Protein AF-A0A4Q2JT62-F1 (afdb_monomer)

Secondary structure (DSSP, 8-state):
---------------------------PPPPTT--S--EEEEEPPPBTTBEEEEEEESS-GGGEEEEEEEETTEEEPPP-GGG-SSTT--EEEEEE-SPPSEEEEEEEEEEETTS-EEEEEEEEEEPPPHHHHHHHTTEEEEE-SSSSEEEEEEE-TTSSS---HHHHHHHHHHHHGGG-TTS-EEEEE-SSSSP-EEEEEE-

Foldseek 3Di:
DDDDDDDDDDDDDDDPPPPPPPPDPPPPAPPPPDPAKEKEKEWDADDAQKIKIKMFIPAFLLFFPDKWKDKPNHTDDFDDSPPPPDRRPGMGMDMDGPHDFFKMKMKMKTQTPVRGIYMYIYIDGRHHDLCNLLVQLVWDKDADPPDQFGIKTKHQPVDDDQDDPVSSQVSSCVSNQVVQPVSQKDWDWDPDPPTIIMITHGD

Structure (mmCIF, N/CA/C/O backbone):
data_AF-A0A4Q2JT62-F1
#
_entry.id   AF-A0A4Q2JT62-F1
#
loop_
_atom_site.group_PDB
_atom_site.id
_atom_site.type_symbol
_atom_site.label_atom_id
_atom_site.label_alt_id
_atom_site.label_comp_id
_atom_site.label_asym_id
_atom_site.label_entity_id
_atom_site.label_seq_id
_atom_site.pdbx_PDB_ins_code
_atom_site.Cartn_x
_atom_site.Cartn_y
_atom_site.Cartn_z
_atom_site.occupancy
_atom_site.B_iso_or_equiv
_atom_site.auth_seq_id
_atom_site.auth_comp_id
_atom_site.auth_asym_id
_atom_site.auth_atom_id
_atom_site.pdbx_PDB_model_num
ATOM 1 N N . MET A 1 1 ? -15.408 -37.064 -56.502 1.00 43.12 1 MET A N 1
ATOM 2 C CA . MET A 1 1 ? -14.552 -37.744 -55.509 1.00 43.12 1 MET A CA 1
ATOM 3 C C . MET A 1 1 ? -14.812 -37.073 -54.166 1.00 43.12 1 MET A C 1
ATOM 5 O O . MET A 1 1 ? -14.413 -35.936 -53.977 1.00 43.12 1 MET A O 1
ATOM 9 N N . ARG A 1 2 ? -15.658 -37.689 -53.330 1.00 36.34 2 ARG A N 1
ATOM 10 C CA . ARG A 1 2 ? -16.084 -37.165 -52.022 1.00 36.34 2 ARG A CA 1
ATOM 11 C C . ARG A 1 2 ? -15.153 -37.747 -50.962 1.00 36.34 2 ARG A C 1
ATOM 13 O O . ARG A 1 2 ? -15.072 -38.967 -50.868 1.00 36.34 2 ARG A O 1
ATOM 20 N N . ILE A 1 3 ? -14.490 -36.897 -50.185 1.00 42.69 3 ILE A N 1
ATOM 21 C CA . ILE A 1 3 ? -13.781 -37.297 -48.967 1.00 42.69 3 ILE A CA 1
ATOM 22 C C . ILE A 1 3 ? -14.591 -36.747 -47.792 1.00 42.69 3 ILE A C 1
ATOM 24 O O . ILE A 1 3 ? -14.728 -35.540 -47.621 1.00 42.69 3 ILE A O 1
ATOM 28 N N . LEU A 1 4 ? -15.194 -37.673 -47.048 1.00 45.09 4 LEU A N 1
ATOM 29 C CA . LEU A 1 4 ? -15.843 -37.486 -45.753 1.00 45.09 4 LEU A CA 1
ATOM 30 C C . LEU A 1 4 ? -14.863 -37.950 -44.670 1.00 45.09 4 LEU A C 1
ATOM 32 O O . LEU A 1 4 ? -14.422 -39.096 -44.735 1.00 45.09 4 LEU A O 1
ATOM 36 N N . SER A 1 5 ? -14.577 -37.104 -43.676 1.00 35.78 5 SER A N 1
ATOM 37 C CA . SER A 1 5 ? -14.208 -37.426 -42.275 1.00 35.78 5 SER A CA 1
ATOM 38 C C . SER A 1 5 ? -13.497 -36.222 -41.656 1.00 35.78 5 SER A C 1
ATOM 40 O O . SER A 1 5 ? -12.745 -35.563 -42.355 1.00 35.78 5 SER A O 1
ATOM 42 N N . ARG A 1 6 ? -13.589 -35.877 -40.373 1.00 43.56 6 ARG A N 1
ATOM 43 C CA . ARG A 1 6 ? -14.410 -36.256 -39.214 1.00 43.56 6 ARG A CA 1
ATOM 44 C C . ARG A 1 6 ? -14.055 -35.187 -38.159 1.00 43.56 6 ARG A C 1
ATOM 46 O O . ARG A 1 6 ? -12.884 -35.018 -37.858 1.00 43.56 6 ARG A O 1
ATOM 53 N N . THR A 1 7 ? -15.063 -34.471 -37.673 1.00 46.91 7 THR A N 1
ATOM 54 C CA . THR A 1 7 ? -15.327 -34.218 -36.244 1.00 46.91 7 THR A CA 1
ATOM 55 C C . THR A 1 7 ? -14.152 -33.938 -35.288 1.00 46.91 7 THR A C 1
ATOM 57 O O . THR A 1 7 ? -13.485 -34.875 -34.864 1.00 46.91 7 THR A O 1
ATOM 60 N N . THR A 1 8 ? -14.091 -32.709 -34.757 1.00 43.06 8 THR A N 1
ATOM 61 C CA . THR A 1 8 ? -13.795 -32.477 -33.329 1.00 43.06 8 THR A CA 1
ATOM 62 C C . THR A 1 8 ? -14.631 -31.299 -32.822 1.00 43.06 8 THR A C 1
ATOM 64 O O . THR A 1 8 ? -14.538 -30.191 -33.342 1.00 43.06 8 THR A O 1
ATOM 67 N N . LEU A 1 9 ? -15.491 -31.571 -31.836 1.00 44.69 9 LEU A N 1
ATOM 68 C CA . LEU A 1 9 ? -16.127 -30.571 -30.979 1.00 44.69 9 LEU A CA 1
ATOM 69 C C . LEU A 1 9 ? -15.044 -29.830 -30.179 1.00 44.69 9 LEU A C 1
ATOM 71 O O . LEU A 1 9 ? -14.169 -30.481 -29.615 1.00 44.69 9 LEU A O 1
ATOM 75 N N . ALA A 1 10 ? -15.205 -28.523 -29.999 1.00 38.03 10 ALA A N 1
ATOM 76 C CA . ALA A 1 10 ? -14.789 -27.852 -28.773 1.00 38.03 10 ALA A CA 1
ATOM 77 C C . ALA A 1 10 ? -15.910 -26.892 -28.358 1.00 38.03 10 ALA A C 1
ATOM 79 O O . ALA A 1 10 ? -16.118 -25.837 -28.950 1.00 38.03 10 ALA A O 1
ATOM 80 N N . LEU A 1 11 ? -16.686 -27.350 -27.378 1.00 38.47 11 LEU A N 1
ATOM 81 C CA . LEU A 1 11 ? -17.510 -26.523 -26.512 1.00 38.47 11 LEU A CA 1
ATOM 82 C C . LEU A 1 11 ? -16.539 -25.764 -25.595 1.00 38.47 11 LEU A C 1
ATOM 84 O O . LEU A 1 11 ? -15.774 -26.414 -24.886 1.00 38.47 11 LEU A O 1
ATOM 88 N N . THR A 1 12 ? -16.610 -24.440 -25.531 1.00 34.53 12 THR A N 1
ATOM 89 C CA . THR A 1 12 ? -16.168 -23.722 -24.329 1.00 34.53 12 THR A CA 1
ATOM 90 C C . THR A 1 12 ? -17.179 -22.642 -24.003 1.00 34.53 12 THR A C 1
ATOM 92 O O . THR A 1 12 ? -17.560 -21.820 -24.834 1.00 34.53 12 THR A O 1
ATOM 95 N N . ALA A 1 13 ? -17.699 -22.784 -22.792 1.00 36.72 13 ALA A N 1
ATOM 96 C CA . ALA A 1 13 ? -18.828 -22.084 -22.235 1.00 36.72 13 ALA A CA 1
ATOM 97 C C . ALA A 1 13 ? -18.518 -20.612 -21.944 1.00 36.72 13 ALA A C 1
ATOM 99 O O . ALA A 1 13 ? -17.379 -20.226 -21.691 1.00 36.72 13 ALA A O 1
ATOM 100 N N . ALA A 1 14 ? -19.588 -19.822 -21.937 1.00 39.38 14 ALA A N 1
ATOM 101 C CA . ALA A 1 14 ? -19.625 -18.481 -21.392 1.00 39.38 14 ALA A CA 1
ATOM 102 C C . ALA A 1 14 ? -19.218 -18.469 -19.909 1.00 39.38 14 ALA A C 1
ATOM 104 O O . ALA A 1 14 ? -19.706 -19.280 -19.123 1.00 39.38 14 ALA A O 1
ATOM 105 N N . ALA A 1 15 ? -18.415 -17.482 -19.526 1.00 34.88 15 ALA A N 1
ATOM 106 C CA . ALA A 1 15 ? -18.325 -17.003 -18.155 1.00 34.88 15 ALA A CA 1
ATOM 107 C C . ALA A 1 15 ? -18.423 -15.475 -18.198 1.00 34.88 15 ALA A C 1
ATOM 109 O O . ALA A 1 15 ? -17.432 -14.769 -18.359 1.00 34.88 15 ALA A O 1
ATOM 110 N N . ALA A 1 16 ? -19.653 -14.967 -18.117 1.00 37.59 16 ALA A N 1
ATOM 111 C CA . ALA A 1 16 ? -19.883 -13.595 -17.700 1.00 37.59 16 ALA A CA 1
ATOM 112 C C . ALA A 1 16 ? -19.491 -13.526 -16.222 1.00 37.59 16 ALA A C 1
ATOM 114 O O . ALA A 1 16 ? -20.189 -14.078 -15.369 1.00 37.59 16 ALA A O 1
ATOM 115 N N . ILE A 1 17 ? -18.347 -12.914 -15.928 1.00 41.47 17 ILE A N 1
ATOM 116 C CA . ILE A 1 17 ? -17.947 -12.625 -14.555 1.00 41.47 17 ILE A CA 1
ATOM 117 C C . ILE A 1 17 ? -18.810 -11.448 -14.101 1.00 41.47 17 ILE A C 1
ATOM 119 O O . ILE A 1 17 ? -18.480 -10.284 -14.301 1.00 41.47 17 ILE A O 1
ATOM 123 N N . ALA A 1 18 ? -19.974 -11.772 -13.542 1.00 41.75 18 ALA A N 1
ATOM 124 C CA . ALA A 1 18 ? -20.672 -10.886 -12.634 1.00 41.75 18 ALA A CA 1
ATOM 125 C C . ALA A 1 18 ? -19.874 -10.892 -11.326 1.00 41.75 18 ALA A C 1
ATOM 127 O O . ALA A 1 18 ? -20.003 -11.817 -10.522 1.00 41.75 18 ALA A O 1
ATOM 128 N N . THR A 1 19 ? -19.013 -9.897 -11.125 1.00 39.34 19 THR A N 1
ATOM 129 C CA . THR A 1 19 ? -18.482 -9.620 -9.793 1.00 39.34 19 THR A CA 1
ATOM 130 C C . THR A 1 19 ? -19.627 -9.081 -8.948 1.00 39.34 19 THR A C 1
ATOM 132 O O . THR A 1 19 ? -20.039 -7.926 -9.032 1.00 39.34 19 THR A O 1
ATOM 135 N N . PHE A 1 20 ? -20.180 -9.977 -8.136 1.00 40.44 20 PHE A N 1
ATOM 136 C CA . PHE A 1 20 ? -20.882 -9.617 -6.920 1.00 40.44 20 PHE A CA 1
ATOM 137 C C . PHE A 1 20 ? -19.873 -8.910 -6.011 1.00 40.44 20 PHE A C 1
ATOM 139 O O . PHE A 1 20 ? -19.136 -9.556 -5.274 1.00 40.44 20 PHE A O 1
ATOM 146 N N . GLY A 1 21 ? -19.822 -7.582 -6.086 1.00 34.91 21 GLY A N 1
ATOM 147 C CA . GLY A 1 21 ? -19.298 -6.779 -4.993 1.00 34.91 21 GLY A CA 1
ATOM 148 C C . GLY A 1 21 ? -20.253 -6.954 -3.823 1.00 34.91 21 GLY A C 1
ATOM 149 O O . GLY A 1 21 ? -21.350 -6.393 -3.818 1.00 34.91 21 GLY A O 1
ATOM 150 N N . ILE A 1 22 ? -19.878 -7.816 -2.881 1.00 42.38 22 ILE A N 1
ATOM 151 C CA . ILE A 1 22 ? -20.530 -7.930 -1.585 1.00 42.38 22 ILE A CA 1
ATOM 152 C C . ILE A 1 22 ? -20.329 -6.565 -0.938 1.00 42.38 22 ILE A C 1
ATOM 154 O O . ILE A 1 22 ? -19.241 -6.253 -0.467 1.00 42.38 22 ILE A O 1
ATOM 158 N N . ALA A 1 23 ? -21.358 -5.723 -0.979 1.00 34.72 23 ALA A N 1
ATOM 159 C CA . ALA A 1 23 ? -21.397 -4.553 -0.130 1.00 34.72 23 ALA A CA 1
ATOM 160 C C . ALA A 1 23 ? -21.234 -5.071 1.301 1.00 34.72 23 ALA A C 1
ATOM 162 O O . ALA A 1 23 ? -22.125 -5.755 1.817 1.00 34.72 23 ALA A O 1
ATOM 163 N N . ALA A 1 24 ? -20.089 -4.783 1.922 1.00 41.84 24 ALA A N 1
ATOM 164 C CA . ALA A 1 24 ? -19.987 -4.826 3.367 1.00 41.84 24 ALA A CA 1
ATOM 165 C C . ALA A 1 24 ? -21.218 -4.088 3.917 1.00 41.84 24 ALA A C 1
ATOM 167 O O . ALA A 1 24 ? -21.634 -3.081 3.324 1.00 41.84 24 ALA A O 1
ATOM 168 N N . PRO A 1 25 ? -21.870 -4.577 4.985 1.00 39.53 25 PRO A N 1
ATOM 169 C CA . PRO A 1 25 ? -22.957 -3.829 5.578 1.00 39.53 25 PRO A CA 1
ATOM 170 C C . PRO A 1 25 ? -22.388 -2.470 5.974 1.00 39.53 25 PRO A C 1
ATOM 172 O O . PRO A 1 25 ? -21.601 -2.372 6.916 1.00 39.53 25 PRO A O 1
ATOM 175 N N . ALA A 1 26 ? -22.774 -1.432 5.229 1.00 41.97 26 ALA A N 1
ATOM 176 C CA . ALA A 1 26 ? -22.577 -0.058 5.627 1.00 41.97 26 ALA A CA 1
ATOM 177 C C . ALA A 1 26 ? -23.325 0.084 6.951 1.00 41.97 26 ALA A C 1
ATOM 179 O O . ALA A 1 26 ? -24.545 0.265 6.980 1.00 41.97 26 ALA A O 1
ATOM 180 N N . HIS A 1 27 ? -22.607 -0.088 8.058 1.00 50.31 27 HIS A N 1
ATOM 181 C CA . HIS A 1 27 ? -23.090 0.295 9.367 1.00 50.31 27 HIS A CA 1
ATOM 182 C C . HIS A 1 27 ? -23.208 1.807 9.293 1.00 50.31 27 HIS A C 1
ATOM 184 O O . HIS A 1 27 ? -22.224 2.529 9.435 1.00 50.31 27 HIS A O 1
ATOM 190 N N . ALA A 1 28 ? -24.406 2.270 8.930 1.00 46.62 28 ALA A N 1
ATOM 191 C CA . ALA A 1 28 ? -24.715 3.680 8.841 1.00 46.62 28 ALA A CA 1
ATOM 192 C C . ALA A 1 28 ? -24.228 4.338 10.132 1.00 46.62 28 ALA A C 1
ATOM 194 O O . ALA A 1 28 ? -24.631 3.923 11.224 1.00 46.62 28 ALA A O 1
ATOM 195 N N . ALA A 1 29 ? -23.329 5.315 9.991 1.00 52.28 29 ALA A N 1
ATOM 196 C CA . ALA A 1 29 ? -22.786 6.040 11.124 1.00 52.28 29 ALA A CA 1
ATOM 197 C C . ALA A 1 29 ? -23.958 6.507 12.011 1.00 52.28 29 ALA A C 1
ATOM 199 O O . ALA A 1 29 ? -24.924 7.079 11.485 1.00 52.28 29 ALA A O 1
ATOM 200 N N . PRO A 1 30 ? -23.932 6.239 13.329 1.00 54.22 30 PRO A N 1
ATOM 201 C CA . PRO A 1 30 ? -24.997 6.676 14.214 1.00 54.22 30 PRO A CA 1
ATOM 202 C C . PRO A 1 30 ? -25.213 8.194 14.089 1.00 54.22 30 PRO A C 1
ATOM 204 O O . PRO A 1 30 ? -24.245 8.933 13.894 1.00 54.22 30 PRO A O 1
ATOM 207 N N . PRO A 1 31 ? -26.454 8.699 14.221 1.00 54.03 31 PRO A N 1
ATOM 208 C CA . PRO A 1 31 ? -26.699 10.138 14.211 1.00 54.03 31 PRO A CA 1
ATOM 209 C C . PRO A 1 31 ? -25.849 10.831 15.287 1.00 54.03 31 PRO A C 1
ATOM 211 O O . PRO A 1 31 ? -25.627 10.256 16.350 1.00 54.03 31 PRO A O 1
ATOM 214 N N . ALA A 1 32 ? -25.433 12.081 15.048 1.00 52.12 32 ALA A N 1
ATOM 215 C CA . ALA A 1 32 ? -24.481 12.854 15.870 1.00 52.12 32 ALA A CA 1
ATOM 216 C C . ALA A 1 32 ? -24.859 13.054 17.362 1.00 52.12 32 ALA A C 1
ATOM 218 O O . ALA A 1 32 ? -24.109 13.663 18.122 1.00 52.12 32 ALA A O 1
ATOM 219 N N . HIS A 1 33 ? -26.019 12.550 17.794 1.00 55.78 33 HIS A N 1
ATOM 220 C CA . HIS A 1 33 ? -26.510 12.565 19.177 1.00 55.78 33 HIS A CA 1
ATOM 221 C C . HIS A 1 33 ? -26.663 11.160 19.786 1.00 55.78 33 HIS A C 1
ATOM 223 O O . HIS A 1 33 ? -27.221 11.012 20.872 1.00 55.78 33 HIS A O 1
ATOM 229 N N . SER A 1 34 ? -26.221 10.118 19.082 1.00 67.12 34 SER A N 1
ATOM 230 C CA . SER A 1 34 ? -26.275 8.744 19.561 1.00 67.12 34 SER A CA 1
ATOM 231 C C . SER A 1 34 ? -25.153 8.485 20.561 1.00 67.12 34 SER A C 1
ATOM 233 O O . SER A 1 34 ? -23.986 8.731 20.277 1.00 67.12 34 SER A O 1
ATOM 235 N N . ASN A 1 35 ? -25.504 7.910 21.711 1.00 71.56 35 ASN A N 1
ATOM 236 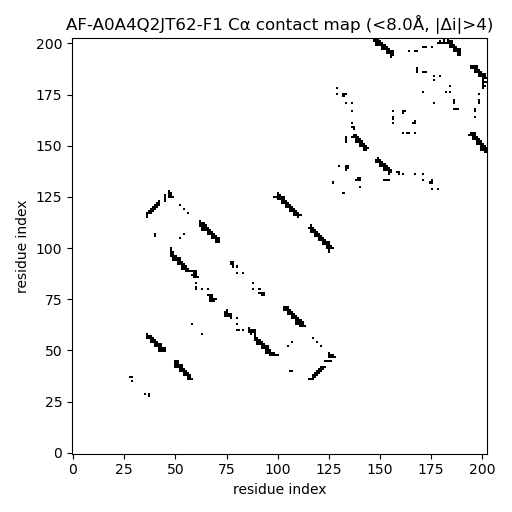C CA . ASN A 1 35 ? -24.528 7.331 22.632 1.00 71.56 35 ASN A CA 1
ATOM 237 C C . ASN A 1 35 ? -24.088 5.926 22.191 1.00 71.56 35 ASN A C 1
ATOM 239 O O . ASN A 1 35 ? -23.454 5.234 22.977 1.00 71.56 35 ASN A O 1
ATOM 243 N N . ALA A 1 36 ? -24.435 5.455 20.989 1.00 84.56 36 ALA A N 1
ATOM 244 C CA . ALA A 1 36 ? -23.960 4.165 20.493 1.00 84.56 36 ALA A CA 1
ATOM 245 C C . ALA A 1 36 ? -22.432 4.182 20.278 1.00 84.56 36 ALA A C 1
ATOM 247 O O . ALA A 1 36 ? -21.864 5.243 19.998 1.00 84.56 36 ALA A O 1
ATOM 248 N N . PRO A 1 37 ? -21.747 3.038 20.426 1.00 88.81 37 PRO A N 1
ATOM 249 C CA . PRO A 1 37 ? -20.362 2.902 19.992 1.00 88.81 37 PRO A CA 1
ATOM 250 C C . PRO A 1 37 ? -20.227 3.2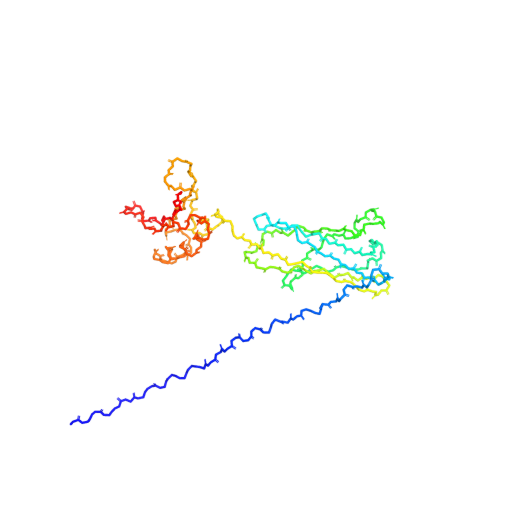35 18.501 1.00 88.81 37 PRO A C 1
ATOM 252 O O . PRO A 1 37 ? -21.072 2.852 17.694 1.00 88.81 37 PRO A O 1
ATOM 255 N N . SER A 1 38 ? -19.180 3.965 18.137 1.00 90.75 38 SER A N 1
ATOM 256 C CA . SER A 1 38 ? -18.836 4.284 16.754 1.00 90.75 38 SER A CA 1
ATOM 257 C C . SER A 1 38 ? -17.326 4.346 16.607 1.00 90.75 38 SER A C 1
ATOM 259 O O . SER A 1 38 ? -16.654 4.932 17.460 1.00 90.75 38 SER A O 1
ATOM 261 N N . ALA A 1 39 ? -16.824 3.804 15.505 1.00 92.69 39 ALA A N 1
ATOM 262 C CA . ALA A 1 39 ? -15.424 3.880 15.134 1.00 92.69 39 ALA A CA 1
ATOM 263 C C . ALA A 1 39 ? -15.267 4.547 13.761 1.00 92.69 39 ALA A C 1
ATOM 265 O O . ALA A 1 39 ? -16.202 4.559 12.958 1.00 92.69 39 ALA A O 1
ATOM 266 N N . SER A 1 40 ? -14.085 5.089 13.499 1.00 94.56 40 SER A N 1
ATOM 267 C CA . SER A 1 40 ? -13.656 5.556 12.178 1.00 94.56 40 SER A CA 1
ATOM 268 C C . SER A 1 40 ? -12.224 5.117 11.925 1.00 94.56 40 SER A C 1
ATOM 270 O O . SER A 1 40 ? -11.456 4.983 12.868 1.00 94.56 40 SER A O 1
ATOM 272 N N . ALA A 1 41 ? -11.862 4.899 10.667 1.00 95.69 41 ALA A N 1
ATOM 273 C CA . ALA A 1 41 ? -10.506 4.560 10.265 1.00 95.69 41 ALA A CA 1
ATOM 274 C C . ALA A 1 41 ? -10.136 5.374 9.027 1.00 95.69 41 ALA A C 1
ATOM 276 O O . ALA A 1 41 ? -10.994 5.716 8.212 1.00 95.69 41 ALA A O 1
ATOM 277 N N . MET A 1 42 ? -8.859 5.710 8.913 1.00 96.62 42 MET A N 1
ATOM 278 C CA . MET A 1 42 ? -8.305 6.471 7.810 1.00 96.62 42 MET A CA 1
ATOM 279 C C . MET A 1 42 ? -6.895 5.971 7.526 1.00 96.62 42 MET A C 1
ATOM 281 O O . MET A 1 42 ? -6.060 5.900 8.428 1.00 96.62 42 MET A O 1
ATOM 285 N N . ALA A 1 43 ? -6.632 5.650 6.265 1.00 96.75 43 ALA A N 1
ATOM 286 C CA . ALA A 1 43 ? -5.287 5.359 5.806 1.00 96.75 43 ALA A CA 1
ATOM 287 C C . ALA A 1 43 ? -4.524 6.665 5.561 1.00 96.75 43 ALA A C 1
ATOM 289 O O . ALA A 1 43 ? -5.062 7.620 4.992 1.00 96.75 43 ALA A O 1
ATOM 290 N N . GLY A 1 44 ? -3.269 6.708 5.999 1.00 94.75 44 GLY A N 1
ATOM 291 C CA . GLY A 1 44 ? -2.311 7.700 5.537 1.00 94.75 44 GLY A CA 1
ATOM 292 C C . GLY A 1 44 ? -1.966 7.495 4.062 1.00 94.75 44 GLY A C 1
ATOM 293 O O . GLY A 1 44 ? -2.346 6.502 3.444 1.00 94.75 44 GLY A O 1
ATOM 294 N N . ALA A 1 45 ? -1.222 8.440 3.492 1.00 92.56 45 ALA A N 1
ATOM 295 C CA . ALA A 1 45 ? -0.631 8.232 2.176 1.00 92.56 45 ALA A CA 1
ATOM 296 C C . ALA A 1 45 ? 0.444 7.131 2.275 1.00 92.56 45 ALA A C 1
ATOM 298 O O . ALA A 1 45 ? 1.311 7.245 3.148 1.00 92.56 45 ALA A O 1
ATOM 299 N N . PRO A 1 46 ? 0.414 6.102 1.413 1.00 92.94 46 PRO A N 1
ATOM 300 C CA . PRO A 1 46 ? 1.472 5.103 1.361 1.00 92.94 46 PRO A CA 1
ATOM 301 C C . PRO A 1 46 ? 2.848 5.713 1.085 1.00 92.94 46 PRO A C 1
ATOM 303 O O . PRO A 1 46 ? 2.982 6.662 0.307 1.00 92.94 46 PRO A O 1
ATOM 306 N N . ALA A 1 47 ? 3.877 5.143 1.705 1.00 87.81 47 ALA A N 1
ATOM 307 C CA . ALA A 1 47 ? 5.278 5.470 1.476 1.00 87.81 47 ALA A CA 1
ATOM 308 C C . ALA A 1 47 ? 6.012 4.198 1.032 1.00 87.81 47 ALA A C 1
ATOM 310 O O . ALA A 1 47 ? 6.488 3.420 1.855 1.00 87.81 47 ALA A O 1
ATOM 311 N N . GLY A 1 48 ? 6.067 3.966 -0.282 1.00 85.56 48 GLY A N 1
ATOM 312 C CA . GLY A 1 48 ? 6.467 2.663 -0.821 1.00 85.56 48 GLY A CA 1
ATOM 313 C C . GLY A 1 48 ? 5.435 1.598 -0.445 1.00 85.56 48 GLY A C 1
ATOM 314 O O . GLY A 1 48 ? 4.242 1.798 -0.656 1.00 85.56 48 GLY A O 1
ATOM 315 N N . GLN A 1 49 ? 5.892 0.503 0.161 1.00 90.75 49 GLN A N 1
ATOM 316 C CA . GLN A 1 49 ? 5.058 -0.626 0.598 1.00 90.75 49 GLN A CA 1
ATOM 317 C C . GLN A 1 49 ? 4.569 -0.508 2.052 1.00 90.75 49 GLN A C 1
ATOM 319 O O . GLN A 1 49 ? 4.111 -1.491 2.638 1.00 90.75 49 GLN A O 1
ATOM 324 N N . ASP A 1 50 ? 4.659 0.686 2.637 1.00 93.12 50 ASP A N 1
ATOM 325 C CA . ASP A 1 50 ? 4.290 0.939 4.026 1.00 93.12 50 ASP A CA 1
ATOM 326 C C . ASP A 1 50 ? 3.134 1.949 4.105 1.00 93.12 50 ASP A C 1
ATOM 328 O O . ASP A 1 50 ? 3.069 2.911 3.332 1.00 93.12 50 ASP A O 1
ATOM 332 N N . VAL A 1 51 ? 2.222 1.763 5.062 1.00 95.69 51 VAL A N 1
ATOM 333 C CA . VAL A 1 51 ? 1.130 2.705 5.345 1.00 95.69 51 VAL A CA 1
ATOM 334 C C . VAL A 1 51 ? 0.827 2.755 6.840 1.00 95.69 51 VAL A C 1
ATOM 336 O O . VAL A 1 51 ? 0.752 1.730 7.515 1.00 95.69 51 VAL A O 1
ATOM 339 N N . THR A 1 52 ? 0.591 3.956 7.361 1.00 95.81 52 THR A N 1
ATOM 340 C CA . THR A 1 52 ? 0.056 4.141 8.713 1.00 95.81 52 THR A CA 1
ATOM 341 C C . THR A 1 52 ? -1.460 4.257 8.638 1.00 95.81 52 THR A C 1
ATOM 343 O O . THR A 1 52 ? -1.983 5.144 7.959 1.00 95.81 52 THR A O 1
ATOM 346 N N . ILE A 1 53 ? -2.183 3.413 9.368 1.00 96.44 53 ILE A N 1
ATOM 347 C CA . ILE A 1 53 ? -3.628 3.561 9.554 1.00 96.44 53 ILE A CA 1
ATOM 348 C C . ILE A 1 53 ? -3.874 4.266 10.881 1.00 96.44 53 ILE A C 1
ATOM 350 O O . ILE A 1 53 ? -3.354 3.852 11.908 1.00 96.44 53 ILE A O 1
ATOM 354 N N . THR A 1 54 ? -4.686 5.321 10.874 1.00 94.25 54 THR A N 1
ATOM 355 C CA . THR A 1 54 ? -5.203 5.956 12.093 1.00 94.25 54 THR A CA 1
ATOM 356 C C . THR A 1 54 ? -6.663 5.583 12.263 1.00 94.25 54 THR A C 1
ATOM 358 O O . THR A 1 54 ? -7.433 5.641 11.305 1.00 94.25 54 THR A O 1
ATOM 361 N N . TYR A 1 55 ? -7.068 5.218 13.471 1.00 93.50 55 TYR A N 1
ATOM 362 C CA . TYR A 1 55 ? -8.455 4.887 13.753 1.00 93.50 55 TYR A CA 1
ATOM 363 C C . TYR A 1 55 ? -8.892 5.387 15.127 1.00 93.50 55 TYR A C 1
ATOM 365 O O . TYR A 1 55 ? -8.120 5.438 16.085 1.00 93.50 55 TYR A O 1
ATOM 373 N N . ASP A 1 56 ? -10.160 5.771 15.208 1.00 91.12 56 ASP A N 1
ATOM 374 C CA . ASP A 1 56 ? -10.781 6.365 16.378 1.00 91.12 56 ASP A CA 1
ATOM 375 C C . ASP A 1 56 ? -11.952 5.518 16.859 1.00 91.12 56 ASP A C 1
ATOM 377 O O . ASP A 1 56 ? -12.671 4.904 16.072 1.00 91.12 56 ASP A O 1
ATOM 381 N N . LEU A 1 57 ? -12.192 5.562 18.163 1.00 91.25 57 LEU A N 1
ATOM 382 C CA . LEU A 1 57 ? -13.356 5.002 18.826 1.00 91.25 57 LEU A CA 1
ATOM 383 C C . LEU A 1 57 ? -13.964 6.084 19.715 1.00 91.25 57 LEU A C 1
ATOM 385 O O . LEU A 1 57 ? -13.275 6.701 20.521 1.00 91.25 57 LEU A O 1
ATOM 389 N N . ASN A 1 58 ? -15.280 6.285 19.665 1.00 89.69 58 ASN A N 1
ATOM 390 C CA . ASN A 1 58 ? -15.973 7.245 20.538 1.00 89.69 58 ASN A CA 1
ATOM 391 C C . ASN A 1 58 ? -16.120 6.750 22.000 1.00 89.69 58 ASN A C 1
ATOM 393 O O . ASN A 1 58 ? -17.145 6.961 22.661 1.00 89.69 58 ASN A O 1
ATOM 397 N N . ARG A 1 59 ? -15.101 6.054 22.508 1.00 88.06 59 ARG A N 1
ATOM 398 C CA . ARG A 1 59 ? -14.956 5.523 23.862 1.00 88.06 59 ARG A CA 1
ATOM 399 C C . ARG A 1 59 ? -13.505 5.681 24.297 1.00 88.06 59 ARG A C 1
ATOM 401 O O . ARG A 1 59 ? -12.601 5.651 23.477 1.00 88.06 59 ARG A O 1
ATOM 408 N N . GLY A 1 60 ? -13.288 5.837 25.600 1.00 85.88 60 GLY A N 1
ATOM 409 C CA . GLY A 1 60 ? -11.933 5.769 26.145 1.00 85.88 60 GLY A CA 1
ATOM 410 C C . GLY A 1 60 ? -11.454 4.321 26.239 1.00 85.88 60 GLY A C 1
ATOM 411 O O . GLY A 1 60 ? -12.272 3.433 26.477 1.00 85.88 60 GLY A O 1
ATOM 412 N N . ALA A 1 61 ? -10.141 4.111 26.157 1.00 84.62 61 ALA A N 1
ATOM 413 C CA . ALA A 1 61 ? -9.483 2.801 26.237 1.00 84.62 61 ALA A CA 1
ATOM 414 C C . ALA A 1 61 ? -10.014 1.867 27.346 1.00 84.62 61 ALA A C 1
ATOM 416 O O . ALA A 1 61 ? -10.198 0.681 27.118 1.00 84.62 61 ALA A O 1
ATOM 417 N N . GLN A 1 62 ? -10.367 2.395 28.526 1.00 85.44 62 GLN A N 1
ATOM 418 C CA . GLN A 1 62 ? -10.919 1.604 29.644 1.00 85.44 62 GLN A CA 1
ATOM 419 C C . GLN A 1 62 ? -12.266 0.912 29.351 1.00 85.44 62 GLN A C 1
ATOM 421 O O . GLN A 1 62 ? -12.698 0.064 30.125 1.00 85.44 62 GLN A O 1
ATOM 426 N N . ALA A 1 63 ? -12.972 1.331 28.300 1.00 87.88 63 ALA A N 1
ATOM 427 C CA . ALA A 1 63 ? -14.227 0.720 27.881 1.00 87.88 63 ALA A CA 1
ATOM 428 C C . ALA A 1 63 ? -14.014 -0.435 26.893 1.00 87.88 63 ALA A C 1
ATOM 430 O O . ALA A 1 63 ? -14.975 -1.154 26.635 1.00 87.88 63 ALA A O 1
ATOM 431 N N . VAL A 1 64 ? -12.801 -0.608 26.359 1.00 89.00 64 VAL A N 1
ATOM 432 C 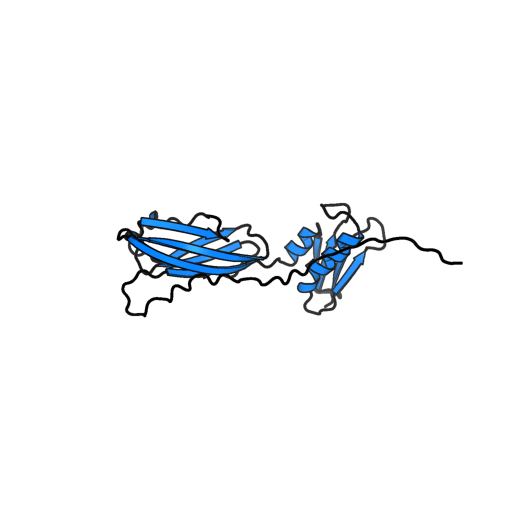CA . VAL A 1 64 ? -12.448 -1.645 25.384 1.00 89.00 64 VAL A CA 1
ATOM 433 C C . VAL A 1 64 ? -12.094 -2.926 26.135 1.00 89.00 64 VAL A C 1
ATOM 435 O O . VAL A 1 64 ? -11.233 -2.924 27.010 1.00 89.00 64 VAL A O 1
ATOM 438 N N . ALA A 1 65 ? -12.815 -4.001 25.834 1.00 89.81 65 ALA A N 1
ATOM 439 C CA . ALA A 1 65 ? -12.527 -5.342 26.330 1.00 89.81 65 ALA A CA 1
ATOM 440 C C . ALA A 1 65 ? -11.600 -6.100 25.379 1.00 89.81 65 ALA A C 1
ATOM 442 O O . ALA A 1 65 ? -10.774 -6.880 25.843 1.00 89.81 65 ALA A O 1
ATOM 443 N N . ASP A 1 66 ? -11.767 -5.874 24.076 1.00 89.88 66 ASP A N 1
ATOM 444 C CA . ASP A 1 66 ? -11.002 -6.537 23.029 1.00 89.88 66 ASP A CA 1
ATOM 445 C C . ASP A 1 66 ? -10.937 -5.677 21.761 1.00 89.88 66 ASP A C 1
ATOM 447 O O . ASP A 1 66 ? -11.796 -4.813 21.529 1.00 89.88 66 ASP A O 1
ATOM 451 N N . GLN A 1 67 ? -9.926 -5.937 20.942 1.00 92.19 67 GLN A N 1
ATOM 452 C CA . GLN A 1 67 ? -9.695 -5.275 19.670 1.00 92.19 67 GLN A CA 1
ATOM 453 C C . GLN A 1 67 ? -9.115 -6.272 18.669 1.00 92.19 67 GLN A C 1
ATOM 455 O O . GLN A 1 67 ? -8.142 -6.960 18.958 1.00 92.19 67 GLN A O 1
ATOM 460 N N . VAL A 1 68 ? -9.690 -6.293 17.470 1.00 94.31 68 VAL A N 1
ATOM 461 C CA . VAL A 1 68 ? -9.229 -7.130 16.362 1.00 94.31 68 VAL A CA 1
ATOM 462 C C . VAL A 1 68 ? -8.956 -6.245 15.156 1.00 94.31 68 VAL A C 1
ATOM 464 O O . VAL A 1 68 ? -9.805 -5.427 14.789 1.00 94.31 68 VAL A O 1
ATOM 467 N N . CYS A 1 69 ? -7.784 -6.414 14.551 1.00 95.69 69 CYS A N 1
ATOM 468 C CA . CYS A 1 69 ? -7.386 -5.743 13.323 1.00 95.69 69 CYS A CA 1
ATOM 469 C C . CYS A 1 69 ? -7.204 -6.788 12.228 1.00 95.69 69 CYS A C 1
ATOM 471 O O . CYS A 1 69 ? -6.599 -7.836 12.440 1.00 95.69 69 CYS A O 1
ATOM 473 N N . GLU A 1 70 ? -7.73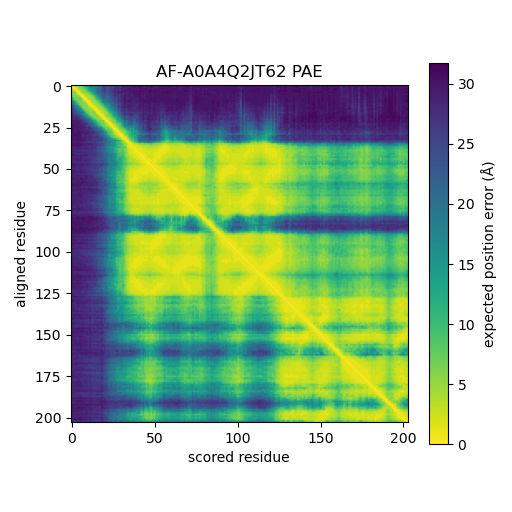0 -6.495 11.048 1.00 97.56 70 GLU A N 1
ATOM 474 C CA . GLU A 1 70 ? -7.640 -7.354 9.878 1.00 97.56 70 GLU A CA 1
ATOM 475 C C . GLU A 1 70 ? -7.152 -6.535 8.685 1.00 97.56 70 GLU A C 1
ATOM 477 O O . GLU A 1 70 ? -7.579 -5.398 8.481 1.00 97.56 70 GLU A O 1
ATOM 482 N N . LEU A 1 71 ? -6.284 -7.134 7.878 1.00 97.62 71 LEU A N 1
ATOM 483 C CA . LEU A 1 71 ? -5.884 -6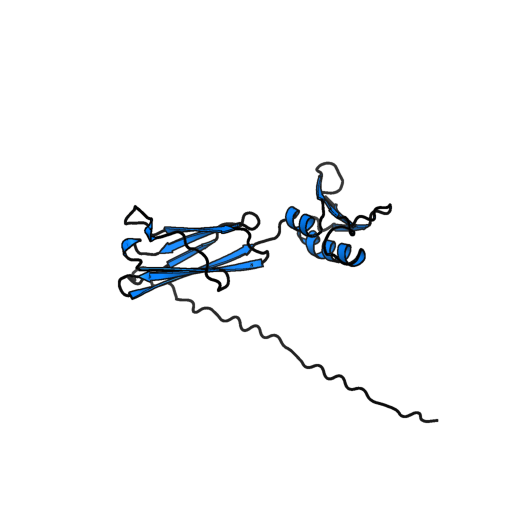.639 6.571 1.00 97.62 71 LEU A CA 1
ATOM 484 C C . LEU A 1 71 ? -6.285 -7.684 5.532 1.00 97.62 71 LEU A C 1
ATOM 486 O O . LEU A 1 71 ? -5.877 -8.841 5.623 1.00 97.62 71 LEU A O 1
ATOM 490 N N . ASP A 1 72 ? -7.132 -7.296 4.581 1.00 97.12 72 ASP A N 1
ATOM 491 C CA . ASP A 1 72 ? -7.644 -8.169 3.512 1.00 97.12 72 ASP A CA 1
ATOM 492 C C . ASP A 1 72 ? -8.290 -9.470 4.026 1.00 97.12 72 ASP A C 1
ATOM 494 O O . ASP A 1 72 ? -8.252 -10.523 3.385 1.00 97.12 72 ASP A O 1
ATOM 498 N N . GLY A 1 73 ? -8.894 -9.397 5.216 1.00 93.38 73 GLY A N 1
ATOM 499 C CA . GLY A 1 73 ? -9.524 -10.527 5.903 1.00 93.38 73 GLY A CA 1
ATOM 500 C C . GLY A 1 73 ? -8.557 -11.461 6.642 1.00 93.38 73 GLY A C 1
ATOM 501 O O . GLY A 1 73 ? -8.993 -12.495 7.146 1.00 93.38 73 GLY A O 1
ATOM 502 N N . GLY A 1 74 ? -7.263 -11.133 6.705 1.00 95.75 74 GLY A N 1
ATOM 503 C CA . GLY A 1 74 ? -6.280 -11.792 7.565 1.00 95.75 74 GLY A CA 1
ATOM 504 C C . GLY A 1 74 ? -6.011 -10.985 8.834 1.00 95.75 74 GLY A C 1
ATOM 505 O O . GLY A 1 74 ? -5.841 -9.772 8.766 1.00 95.75 74 GLY A O 1
ATOM 506 N N . GLU A 1 75 ? -5.951 -11.645 9.991 1.00 94.69 75 GLU A N 1
ATOM 507 C CA . GLU A 1 75 ? -5.656 -10.986 11.270 1.00 94.69 75 GLU A CA 1
ATOM 508 C C . GLU A 1 75 ? -4.235 -10.395 11.278 1.00 94.69 75 GLU A C 1
ATOM 510 O O . GLU A 1 75 ? -3.263 -11.069 10.923 1.00 94.69 75 GLU A O 1
ATOM 515 N N . VAL A 1 76 ? -4.123 -9.136 11.702 1.00 94.25 76 VAL A N 1
ATOM 516 C CA . VAL A 1 76 ? -2.859 -8.416 11.895 1.00 94.25 76 VAL A CA 1
ATOM 517 C C . VAL A 1 76 ? -2.803 -7.837 13.310 1.00 94.25 76 VAL A C 1
ATOM 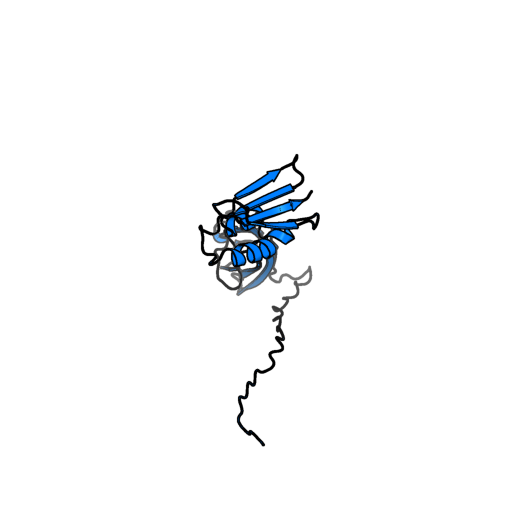519 O O . VAL A 1 76 ? -3.850 -7.575 13.906 1.00 94.25 76 VAL A O 1
ATOM 522 N N . PRO A 1 77 ? -1.606 -7.610 13.877 1.00 90.81 77 PRO A N 1
ATOM 523 C CA . PRO A 1 77 ? -1.492 -6.946 15.169 1.00 90.81 77 PRO A CA 1
ATOM 524 C C . PRO A 1 77 ? -2.145 -5.558 15.146 1.00 90.81 77 PRO A C 1
ATOM 526 O O . PRO A 1 77 ? -1.935 -4.782 14.215 1.00 90.81 77 PRO A O 1
ATOM 529 N N . CYS A 1 78 ? -2.906 -5.236 16.188 1.00 88.62 78 CYS A N 1
ATOM 530 C CA . CYS A 1 78 ? -3.277 -3.859 16.501 1.00 88.62 78 CYS A CA 1
ATOM 531 C C . CYS A 1 78 ? -2.169 -3.188 17.329 1.00 88.62 78 CYS A C 1
ATOM 533 O O . CYS A 1 78 ? -1.411 -3.886 18.005 1.00 88.62 78 CYS A O 1
ATOM 535 N N . ASP A 1 79 ? -2.120 -1.851 17.368 1.00 77.31 79 ASP A N 1
ATOM 536 C CA . ASP A 1 79 ? -1.451 -1.178 18.491 1.00 77.31 79 ASP A CA 1
ATOM 537 C C . ASP A 1 79 ? -2.241 -1.454 19.776 1.00 77.31 79 ASP A C 1
ATOM 539 O O . ASP A 1 79 ? -3.466 -1.303 19.811 1.00 77.31 79 ASP A O 1
ATOM 543 N N . ASP A 1 80 ? -1.541 -1.831 20.846 1.00 66.56 80 ASP A N 1
ATOM 544 C CA . ASP A 1 80 ? -2.162 -2.205 22.114 1.00 66.56 80 ASP A CA 1
ATOM 545 C C . ASP A 1 80 ? -2.919 -1.026 22.751 1.00 66.56 80 ASP A C 1
ATOM 547 O O . ASP A 1 80 ? -2.357 -0.152 23.420 1.00 66.56 80 ASP A O 1
ATOM 551 N N . VAL A 1 81 ? -4.252 -1.052 22.648 1.00 63.66 81 VAL A N 1
ATOM 552 C CA . VAL A 1 81 ? -5.159 -0.169 23.406 1.00 63.66 81 VAL A CA 1
ATOM 553 C C . VAL A 1 81 ? -4.917 -0.292 24.919 1.00 63.66 81 VAL A C 1
ATOM 555 O O . VAL A 1 81 ? -5.099 0.681 25.661 1.00 63.66 81 VAL A O 1
ATOM 558 N N . ALA A 1 82 ? -4.495 -1.480 25.373 1.00 50.84 82 ALA A N 1
ATOM 559 C CA . ALA A 1 82 ? -4.255 -1.821 26.774 1.00 50.84 82 ALA A CA 1
ATOM 560 C C . ALA A 1 82 ? -3.058 -1.080 27.400 1.00 50.84 82 ALA A C 1
ATOM 562 O O . ALA A 1 82 ? -3.064 -0.848 28.611 1.00 50.84 82 ALA A O 1
ATOM 563 N N . ASP A 1 83 ? -2.087 -0.643 26.593 1.00 51.47 83 ASP A N 1
ATOM 564 C CA . ASP A 1 83 ? -0.881 0.051 27.067 1.00 51.47 83 ASP A CA 1
ATOM 565 C C . ASP A 1 83 ? -1.039 1.579 27.136 1.00 51.47 83 ASP A C 1
ATOM 567 O O . ASP A 1 83 ? -0.132 2.310 27.557 1.00 51.47 83 ASP A O 1
ATOM 571 N N . SER A 1 84 ? -2.225 2.104 26.808 1.00 54.66 84 SER A N 1
ATOM 572 C CA . SER A 1 84 ? -2.487 3.532 26.951 1.00 54.66 84 SER A CA 1
ATOM 573 C C . SER A 1 84 ? -2.565 3.947 28.425 1.00 54.66 84 SER A C 1
ATOM 575 O O . SER A 1 84 ? -3.588 3.824 29.101 1.00 54.66 84 SER A O 1
ATOM 577 N N . THR A 1 85 ? -1.483 4.547 28.926 1.00 50.44 85 THR A N 1
ATOM 578 C CA . THR A 1 85 ? -1.418 5.161 30.270 1.00 50.44 85 THR A CA 1
ATOM 579 C C . THR A 1 85 ? -2.382 6.347 30.448 1.00 50.44 85 THR A C 1
ATOM 581 O O . THR A 1 85 ? -2.631 6.816 31.564 1.00 50.44 85 THR A O 1
ATOM 584 N N . THR A 1 86 ? -2.982 6.824 29.357 1.00 53.38 86 THR A N 1
ATOM 585 C CA . THR A 1 86 ? -3.998 7.873 29.329 1.00 53.38 86 THR A CA 1
ATOM 586 C C . THR A 1 86 ? -5.400 7.282 29.244 1.00 53.38 86 THR A C 1
ATOM 588 O O . THR A 1 86 ? -5.849 6.859 28.186 1.00 53.38 86 THR A O 1
ATOM 591 N N . LYS A 1 87 ? -6.174 7.408 30.331 1.00 53.50 87 LYS A N 1
ATOM 592 C CA . LYS A 1 87 ? -7.596 6.997 30.446 1.00 53.50 87 LYS A CA 1
ATOM 593 C C . LYS A 1 87 ? -8.560 7.560 29.377 1.00 53.50 87 LYS A C 1
ATOM 595 O O . LYS A 1 87 ? -9.754 7.275 29.425 1.00 53.50 87 LYS A O 1
ATOM 600 N N . LYS A 1 88 ? -8.073 8.409 28.469 1.00 59.72 88 LYS A N 1
ATOM 601 C CA . LYS A 1 88 ? -8.830 9.111 27.427 1.00 59.72 88 LYS A CA 1
ATOM 602 C C . LYS A 1 88 ? -8.374 8.796 26.001 1.00 59.72 88 LYS A C 1
ATOM 604 O O . LYS A 1 88 ? -8.891 9.443 25.100 1.00 59.72 88 LYS A O 1
ATOM 609 N N . ALA A 1 89 ? -7.427 7.881 25.780 1.00 67.81 89 ALA A N 1
ATOM 610 C CA . ALA A 1 89 ? -7.096 7.512 24.408 1.00 67.81 89 ALA A CA 1
ATOM 611 C C . ALA A 1 89 ? -8.349 6.959 23.720 1.00 67.81 89 ALA A C 1
ATOM 613 O O . ALA A 1 89 ? -8.993 6.043 24.235 1.00 67.81 89 ALA A O 1
ATOM 614 N N . SER A 1 90 ? -8.704 7.618 22.626 1.00 84.56 90 SER A N 1
ATOM 615 C CA . SER A 1 90 ? -9.818 7.327 21.725 1.00 84.56 90 SER A CA 1
ATOM 616 C C . SER A 1 90 ? -9.337 7.246 20.278 1.00 84.56 90 SER A C 1
ATOM 618 O O . SER A 1 90 ? -10.158 7.110 19.384 1.00 84.56 90 SER A O 1
ATOM 620 N N . THR A 1 91 ? -8.028 7.389 20.071 1.00 88.75 91 THR A N 1
ATOM 621 C CA . THR A 1 91 ? -7.338 7.460 18.787 1.00 88.75 91 THR A CA 1
ATOM 622 C C . THR A 1 91 ? -6.127 6.555 18.891 1.00 88.75 91 THR A C 1
ATOM 624 O O . THR A 1 91 ? -5.413 6.592 19.899 1.00 88.75 91 THR A O 1
ATOM 627 N N . TYR A 1 92 ? -5.916 5.764 17.856 1.00 89.06 92 TYR A N 1
ATOM 628 C CA . TYR A 1 92 ? -4.906 4.727 17.779 1.00 89.06 92 TYR A CA 1
ATOM 629 C C . TYR A 1 92 ? -4.322 4.713 16.370 1.00 89.06 92 TYR A C 1
ATOM 631 O O . TYR A 1 92 ? -4.906 5.270 15.433 1.00 89.06 92 TYR A O 1
ATOM 639 N N . SER A 1 93 ? -3.181 4.060 16.226 1.00 91.50 93 SER A N 1
ATOM 640 C CA . SER A 1 93 ? -2.510 3.874 14.949 1.00 91.50 93 SER A CA 1
ATOM 641 C C . SER A 1 93 ? -2.169 2.405 14.733 1.00 91.50 93 SER A C 1
ATOM 643 O O . SER A 1 93 ? -2.372 1.572 15.609 1.00 91.50 93 SER A O 1
ATOM 645 N N . VAL A 1 94 ? -1.733 2.062 13.532 1.00 93.12 94 VAL A N 1
ATOM 646 C CA . VAL A 1 94 ? -0.924 0.873 13.274 1.00 93.12 94 VAL A CA 1
ATOM 647 C C . VAL A 1 94 ? -0.092 1.158 12.035 1.00 93.12 94 VAL A C 1
ATOM 649 O O . VAL A 1 94 ? -0.603 1.717 11.060 1.00 93.12 94 VAL A O 1
ATOM 652 N N . ASP A 1 95 ? 1.182 0.788 12.082 1.00 94.31 95 ASP A N 1
ATOM 653 C CA . ASP A 1 95 ? 2.069 0.844 10.927 1.00 94.31 95 ASP A CA 1
ATOM 654 C C . ASP A 1 95 ? 2.079 -0.526 10.242 1.00 94.31 95 ASP A C 1
ATOM 656 O O . ASP A 1 95 ? 2.522 -1.528 10.807 1.00 94.31 95 ASP A O 1
ATOM 660 N N . LEU A 1 96 ? 1.566 -0.570 9.016 1.00 95.00 96 LEU A N 1
ATOM 661 C CA . LEU A 1 96 ? 1.613 -1.740 8.149 1.00 95.00 96 LEU A CA 1
ATOM 662 C C . LEU A 1 96 ? 2.826 -1.601 7.229 1.00 95.00 96 LEU A C 1
ATOM 664 O O . LEU A 1 96 ? 3.028 -0.540 6.641 1.00 95.00 96 LEU A O 1
ATOM 668 N N . THR A 1 97 ? 3.633 -2.656 7.108 1.00 94.12 97 THR A N 1
ATOM 669 C CA . THR A 1 97 ? 4.888 -2.620 6.341 1.00 94.12 97 THR A CA 1
ATOM 670 C C . THR A 1 97 ? 5.018 -3.804 5.398 1.00 94.12 97 THR A C 1
ATOM 672 O O . THR A 1 97 ? 4.462 -4.874 5.659 1.00 94.12 97 THR A O 1
ATOM 675 N N . GLY A 1 98 ? 5.772 -3.622 4.312 1.00 90.19 98 GLY A N 1
ATOM 676 C CA . GLY A 1 98 ? 6.040 -4.685 3.337 1.00 90.19 98 GLY A CA 1
ATOM 677 C C . GLY A 1 98 ? 4.778 -5.222 2.655 1.00 90.19 98 GLY A C 1
ATOM 678 O O . GLY A 1 98 ? 4.676 -6.422 2.387 1.00 90.19 98 GLY A O 1
ATOM 679 N N . LEU A 1 99 ? 3.802 -4.346 2.431 1.00 93.38 99 LEU A N 1
ATOM 680 C CA . LEU A 1 99 ? 2.550 -4.664 1.765 1.00 93.38 99 LEU A CA 1
ATOM 681 C C . LEU A 1 99 ? 2.766 -4.912 0.272 1.00 93.38 99 LEU A C 1
ATOM 683 O O . LEU A 1 99 ? 3.584 -4.266 -0.375 1.00 93.38 99 LEU A O 1
ATOM 687 N N . SER A 1 100 ? 2.009 -5.849 -0.293 1.00 90.94 100 SER A N 1
ATOM 688 C CA . SER A 1 100 ? 2.036 -6.094 -1.734 1.00 90.94 100 SER A CA 1
ATOM 689 C C . SER A 1 100 ? 1.485 -4.903 -2.517 1.00 90.94 100 SER A C 1
ATOM 691 O O . SER A 1 100 ? 0.662 -4.155 -2.018 1.00 90.94 100 SER A O 1
ATOM 693 N N . VAL A 1 101 ? 1.871 -4.770 -3.783 1.00 88.56 101 VAL A N 1
ATOM 694 C CA . VAL A 1 101 ? 1.229 -3.817 -4.700 1.00 88.56 101 VAL A CA 1
ATOM 695 C C . VAL A 1 101 ? -0.230 -4.222 -4.926 1.00 88.56 101 VAL A C 1
ATOM 697 O O . VAL A 1 101 ? -0.502 -5.387 -5.227 1.00 88.56 101 VAL A O 1
ATOM 700 N N . GLY A 1 102 ? -1.147 -3.260 -4.838 1.00 90.56 102 GLY A N 1
ATOM 701 C CA . GLY A 1 102 ? -2.574 -3.473 -5.073 1.00 90.56 102 GLY A CA 1
ATOM 702 C C . GLY A 1 102 ? -3.482 -2.741 -4.089 1.00 90.56 102 GLY A C 1
ATOM 703 O O . GLY A 1 102 ? -3.034 -1.938 -3.271 1.00 90.56 102 GLY A O 1
ATOM 704 N N . ASP A 1 103 ? -4.778 -3.019 -4.209 1.00 95.56 103 ASP A N 1
ATOM 705 C CA . ASP A 1 103 ? -5.804 -2.491 -3.313 1.00 95.56 103 ASP A CA 1
ATOM 706 C C . ASP A 1 103 ? -5.869 -3.314 -2.028 1.00 95.56 103 ASP A C 1
ATOM 708 O O . ASP A 1 103 ? -5.872 -4.546 -2.066 1.00 95.56 103 ASP A O 1
ATOM 712 N N . HIS A 1 104 ? -5.985 -2.612 -0.907 1.00 97.31 104 HIS A N 1
ATOM 713 C CA . HIS A 1 104 ? -6.031 -3.179 0.429 1.00 97.31 104 HIS A CA 1
ATOM 714 C C . HIS A 1 104 ? -7.202 -2.621 1.230 1.00 97.31 104 HIS A C 1
ATOM 716 O O . HIS A 1 104 ? -7.578 -1.450 1.103 1.00 97.31 104 HIS A O 1
ATOM 722 N N . VAL A 1 105 ? -7.746 -3.457 2.113 1.00 97.94 105 VAL A N 1
ATOM 723 C CA . VAL A 1 105 ? -8.791 -3.070 3.062 1.00 97.94 105 VAL A CA 1
ATOM 724 C C . VAL A 1 105 ? -8.350 -3.424 4.472 1.00 97.94 105 VAL A C 1
ATOM 726 O O . VAL A 1 105 ? -8.296 -4.593 4.855 1.00 97.94 105 VAL A O 1
ATOM 729 N N . PHE A 1 106 ? -8.087 -2.396 5.272 1.00 98.06 106 PHE A N 1
ATOM 730 C CA . PHE A 1 106 ? -7.908 -2.547 6.708 1.00 98.06 106 PHE A CA 1
ATOM 731 C C . PHE A 1 106 ? -9.260 -2.461 7.411 1.00 98.06 106 PHE A C 1
ATOM 733 O O . PHE A 1 106 ? -10.048 -1.558 7.129 1.00 98.06 106 PHE A O 1
ATOM 740 N N . THR A 1 107 ? -9.516 -3.357 8.360 1.00 97.75 107 THR A N 1
ATOM 741 C CA . THR A 1 107 ? -10.696 -3.337 9.228 1.00 97.75 107 THR A CA 1
ATOM 742 C C . THR A 1 107 ? -10.268 -3.426 10.684 1.00 97.75 107 THR A C 1
ATOM 744 O O . THR A 1 107 ? -9.448 -4.260 11.048 1.00 97.75 107 THR A O 1
ATOM 747 N N . VAL A 1 108 ? -10.860 -2.594 11.536 1.00 96.12 108 VAL A N 1
ATOM 748 C CA . VAL A 1 108 ? -10.734 -2.693 12.991 1.00 96.12 108 VAL A CA 1
ATOM 749 C C . VAL A 1 108 ? -12.101 -2.936 13.607 1.00 96.12 108 VAL A C 1
ATOM 751 O O . VAL A 1 108 ? -13.079 -2.265 13.267 1.00 96.12 108 VAL A O 1
ATOM 754 N N . THR A 1 109 ? -12.165 -3.883 14.536 1.00 95.38 109 THR A N 1
ATOM 755 C CA . THR A 1 109 ? -13.348 -4.179 15.340 1.00 95.38 109 THR A CA 1
ATOM 756 C C . THR A 1 109 ? -13.011 -4.034 16.815 1.00 95.38 109 THR A C 1
ATOM 758 O O . THR A 1 109 ? -12.085 -4.657 17.323 1.00 95.38 109 THR A O 1
ATOM 761 N N . PHE A 1 110 ? -13.801 -3.231 17.514 1.00 93.19 110 PHE A N 1
ATOM 762 C CA . PHE A 1 110 ? -13.739 -3.052 18.955 1.00 93.19 110 PHE A CA 1
ATOM 763 C C . PHE A 1 110 ? -14.884 -3.796 19.626 1.00 93.19 110 PHE A C 1
ATOM 765 O O . PHE A 1 110 ? -16.051 -3.629 19.252 1.00 93.19 110 PHE A O 1
ATOM 772 N N . VAL A 1 111 ? -14.555 -4.537 20.678 1.00 92.31 111 VAL A N 1
ATOM 773 C CA . VAL A 1 111 ? -15.523 -5.100 21.618 1.00 92.31 111 VAL A CA 1
ATOM 774 C C . VAL A 1 111 ? -15.404 -4.337 22.926 1.00 92.31 111 VAL A C 1
ATOM 776 O O . VAL A 1 111 ? -14.320 -4.182 23.487 1.00 92.31 111 VAL A O 1
ATOM 779 N N . LEU A 1 112 ? -16.526 -3.838 23.424 1.00 91.75 112 LEU A N 1
ATOM 780 C CA . LEU A 1 112 ? -16.581 -3.076 24.659 1.00 91.75 112 LEU A CA 1
ATOM 781 C C . LEU A 1 112 ? -16.918 -3.968 25.855 1.00 91.75 112 LEU A C 1
ATOM 783 O O . LEU A 1 112 ? -17.590 -4.990 25.744 1.00 91.75 112 LEU A O 1
ATOM 787 N N . THR A 1 113 ? -16.500 -3.526 27.037 1.00 90.75 113 THR A N 1
ATOM 788 C CA . THR A 1 113 ? -16.770 -4.186 28.329 1.00 90.75 113 THR A CA 1
ATOM 789 C C . THR A 1 113 ? -18.258 -4.288 28.678 1.00 90.75 113 THR A C 1
ATOM 791 O O . THR A 1 113 ? -18.643 -5.157 29.458 1.00 90.75 113 THR A O 1
ATOM 794 N N . ASP A 1 114 ? -19.102 -3.433 28.097 1.00 90.50 114 ASP A N 1
ATOM 795 C CA . ASP A 1 114 ? -20.562 -3.477 28.230 1.00 90.50 114 ASP A CA 1
ATOM 796 C C . ASP A 1 114 ? -21.242 -4.395 27.192 1.00 90.50 114 ASP A C 1
ATOM 798 O O . ASP A 1 114 ? -22.469 -4.504 27.174 1.00 90.50 114 ASP A O 1
ATOM 802 N N . GLY A 1 115 ? -20.452 -5.071 26.350 1.00 89.69 115 GLY A N 1
ATOM 803 C CA . GLY A 1 115 ? -20.913 -5.946 25.273 1.00 89.69 115 GLY A CA 1
ATOM 804 C C . GLY A 1 115 ? -21.249 -5.222 23.967 1.00 89.69 115 GLY A C 1
ATOM 805 O O . GLY A 1 115 ? -21.649 -5.878 23.006 1.00 89.69 115 GLY A O 1
ATOM 806 N N . GLY A 1 116 ? -21.106 -3.893 23.902 1.00 90.75 116 GLY A N 1
ATOM 807 C CA . GLY A 1 116 ? -21.237 -3.143 22.656 1.00 90.75 116 GLY A CA 1
ATOM 808 C C . GLY A 1 116 ? -20.096 -3.436 21.680 1.00 90.75 116 GLY A C 1
ATOM 809 O O . GLY A 1 116 ? -18.989 -3.778 22.087 1.00 90.75 116 GLY A O 1
ATOM 810 N N . THR A 1 117 ? -20.348 -3.262 20.384 1.00 93.19 117 THR A N 1
ATOM 811 C CA . THR A 1 117 ? -19.323 -3.390 19.341 1.00 93.19 117 THR A CA 1
ATOM 812 C C . THR A 1 117 ? -19.309 -2.165 18.436 1.00 93.19 117 THR A C 1
ATOM 814 O O . THR A 1 117 ? -20.331 -1.502 18.246 1.00 93.19 117 THR A O 1
ATOM 817 N N . ALA A 1 118 ? -18.138 -1.848 17.893 1.00 94.00 118 ALA A N 1
ATOM 818 C CA . ALA A 1 118 ? -17.961 -0.841 16.854 1.00 94.00 118 ALA A CA 1
ATOM 819 C C . ALA A 1 118 ? -16.907 -1.324 15.861 1.00 94.00 118 ALA A C 1
ATOM 821 O O . ALA A 1 118 ? -15.910 -1.909 16.271 1.00 94.00 118 ALA A O 1
ATOM 822 N N . SER A 1 119 ? -17.101 -1.049 14.577 1.00 95.00 119 SER A N 1
ATOM 823 C CA . SER A 1 119 ? -16.147 -1.405 13.528 1.00 95.00 119 SER A CA 1
ATOM 824 C C . SER A 1 119 ? -15.915 -0.234 12.585 1.00 95.00 119 SER A C 1
ATOM 826 O O . SER A 1 119 ? -16.820 0.575 12.367 1.00 95.00 119 SER A O 1
ATOM 828 N N . ALA A 1 120 ? -14.723 -0.166 12.006 1.00 96.06 120 ALA A N 1
ATOM 829 C CA . ALA A 1 120 ? -14.378 0.784 10.959 1.00 96.06 120 ALA A CA 1
ATOM 830 C C . ALA A 1 120 ? -13.428 0.141 9.952 1.00 96.06 120 ALA A C 1
ATOM 832 O O . ALA A 1 120 ? -12.691 -0.780 10.298 1.00 96.06 120 ALA A O 1
ATOM 833 N N . SER A 1 121 ? -13.433 0.650 8.725 1.00 96.88 121 SER A N 1
ATOM 834 C CA . SER A 1 121 ? -12.527 0.209 7.672 1.00 96.88 121 SER A CA 1
ATOM 835 C C . SER A 1 121 ? -11.881 1.393 6.964 1.00 96.88 121 SER A C 1
ATOM 837 O O . SER A 1 121 ? -12.449 2.487 6.915 1.00 96.88 121 SER A O 1
ATOM 839 N N . ALA A 1 122 ? -10.687 1.164 6.432 1.00 97.56 122 ALA A N 1
ATOM 840 C CA . ALA A 1 122 ? -9.967 2.090 5.576 1.00 97.56 122 ALA A CA 1
ATOM 841 C C . ALA A 1 122 ? -9.484 1.339 4.334 1.00 97.56 122 ALA A C 1
ATOM 843 O O . ALA A 1 122 ? -8.850 0.290 4.446 1.00 97.56 122 ALA A O 1
ATOM 844 N N . GLU A 1 123 ? -9.795 1.886 3.165 1.00 97.44 123 GLU A N 1
ATOM 845 C CA . GLU A 1 123 ? -9.313 1.389 1.878 1.00 97.44 123 GLU A CA 1
ATOM 846 C C . GLU A 1 123 ? -8.112 2.232 1.445 1.00 97.44 123 GLU A C 1
ATOM 848 O O . GLU A 1 123 ? -8.107 3.455 1.627 1.00 97.44 123 GLU A O 1
ATOM 853 N N . PHE A 1 124 ? -7.092 1.585 0.893 1.00 96.69 124 PHE A N 1
ATOM 854 C CA . PHE A 1 124 ? -5.915 2.242 0.333 1.00 96.69 124 PHE A CA 1
ATOM 855 C C . PHE A 1 124 ? -5.298 1.374 -0.764 1.00 96.69 124 PHE A C 1
ATOM 857 O O . PHE A 1 124 ? -5.540 0.172 -0.822 1.00 96.69 124 PHE A O 1
ATOM 864 N N . THR A 1 125 ? -4.480 1.983 -1.616 1.00 95.62 125 THR A N 1
ATOM 865 C CA . THR A 1 125 ? -3.793 1.288 -2.708 1.00 95.62 125 THR A CA 1
ATOM 866 C C . THR A 1 125 ? -2.295 1.465 -2.529 1.00 95.62 125 THR A C 1
ATOM 868 O O . THR A 1 125 ? -1.817 2.594 -2.442 1.00 95.62 125 THR A O 1
ATOM 871 N N . ILE A 1 126 ? -1.553 0.362 -2.482 1.00 94.25 126 ILE A N 1
ATOM 872 C CA . ILE A 1 126 ? -0.095 0.386 -2.579 1.00 94.25 126 ILE A CA 1
ATOM 873 C C . ILE A 1 126 ? 0.256 0.406 -4.058 1.00 94.25 126 ILE A C 1
ATOM 875 O O . ILE A 1 126 ? 0.062 -0.576 -4.778 1.00 94.25 126 ILE A O 1
ATOM 879 N N . GLU A 1 127 ? 0.751 1.548 -4.517 1.00 88.62 127 GLU A N 1
ATOM 880 C CA . GLU A 1 127 ? 1.300 1.678 -5.858 1.00 88.62 127 GLU A CA 1
ATOM 881 C C . GLU A 1 127 ? 2.745 1.188 -5.873 1.00 88.62 127 GLU A C 1
ATOM 883 O O . GLU A 1 127 ? 3.507 1.388 -4.927 1.00 88.62 127 GLU A O 1
ATOM 888 N N . GLN A 1 128 ? 3.138 0.560 -6.974 1.00 87.44 128 GLN A N 1
ATOM 889 C CA . GLN A 1 128 ? 4.543 0.288 -7.219 1.00 87.44 128 GLN A CA 1
ATOM 890 C C . GLN A 1 128 ? 5.250 1.614 -7.548 1.00 87.44 128 GLN A C 1
ATOM 892 O O . GLN A 1 128 ? 4.704 2.462 -8.251 1.00 87.44 128 GLN A O 1
ATOM 897 N N . THR A 1 129 ? 6.463 1.825 -7.042 1.00 88.69 129 THR A N 1
ATOM 898 C CA . THR A 1 129 ? 7.302 2.954 -7.476 1.00 88.69 129 THR A CA 1
ATOM 899 C C . THR A 1 129 ? 8.095 2.595 -8.734 1.00 88.69 129 THR A C 1
ATOM 901 O O . THR A 1 129 ? 8.355 1.424 -9.003 1.00 88.69 129 THR A O 1
ATOM 904 N N . LEU A 1 130 ? 8.568 3.591 -9.494 1.00 89.75 130 LEU A N 1
ATOM 905 C CA . LEU A 1 130 ? 9.449 3.350 -10.650 1.00 89.75 130 LEU A CA 1
ATOM 906 C C . LEU A 1 130 ? 10.723 2.569 -10.267 1.00 89.75 130 LEU A C 1
ATOM 908 O O . LEU A 1 130 ? 11.207 1.740 -11.039 1.00 89.75 130 LEU A O 1
ATOM 912 N N . GLU A 1 131 ? 11.274 2.831 -9.082 1.00 89.69 131 GLU A N 1
ATOM 913 C CA . GLU A 1 131 ? 12.456 2.128 -8.582 1.00 89.69 131 GLU A CA 1
ATOM 914 C C . GLU A 1 131 ? 12.153 0.651 -8.313 1.00 89.69 131 GLU A C 1
ATOM 916 O O . GLU A 1 131 ? 12.878 -0.218 -8.797 1.00 89.69 131 GLU A O 1
ATOM 921 N N . GLU A 1 132 ? 11.043 0.353 -7.638 1.00 87.69 132 GLU A N 1
ATOM 922 C CA . GLU A 1 132 ? 10.596 -1.022 -7.389 1.00 87.69 132 GLU A CA 1
ATOM 923 C C . GLU A 1 132 ? 10.212 -1.746 -8.683 1.00 87.69 132 GLU A C 1
ATOM 925 O O . GLU A 1 132 ? 10.556 -2.913 -8.864 1.00 87.69 132 GLU A O 1
ATOM 930 N N . ALA A 1 133 ? 9.559 -1.048 -9.613 1.00 89.06 133 ALA A N 1
ATOM 931 C CA . ALA A 1 133 ? 9.208 -1.545 -10.937 1.00 89.06 133 ALA A CA 1
ATOM 932 C C . ALA A 1 133 ? 10.456 -1.950 -11.737 1.00 89.06 133 ALA A C 1
ATOM 934 O O . ALA A 1 133 ? 10.508 -3.026 -12.335 1.00 89.06 133 ALA A O 1
ATOM 935 N N . CYS A 1 134 ? 11.502 -1.120 -11.711 1.00 91.19 134 CYS A N 1
ATOM 936 C CA . CYS A 1 134 ? 12.771 -1.444 -12.352 1.00 91.19 134 CYS A CA 1
ATOM 937 C C . CYS A 1 134 ? 13.502 -2.586 -11.625 1.00 91.19 134 CYS A C 1
ATOM 939 O O . CYS A 1 134 ? 14.016 -3.502 -12.270 1.00 91.19 134 CYS A O 1
ATOM 941 N N . ALA A 1 135 ? 13.502 -2.584 -10.290 1.00 89.12 135 ALA A N 1
ATOM 942 C CA . ALA A 1 135 ? 14.113 -3.637 -9.483 1.00 89.12 135 ALA A CA 1
ATOM 943 C C . ALA A 1 135 ? 13.424 -5.001 -9.666 1.00 89.12 135 ALA A C 1
ATOM 945 O O . ALA A 1 135 ? 14.104 -6.027 -9.666 1.00 89.12 135 ALA A O 1
ATOM 946 N N . TYR A 1 136 ? 12.105 -5.030 -9.892 1.00 86.00 136 TYR A N 1
ATOM 947 C CA . TYR A 1 136 ? 11.345 -6.241 -10.227 1.00 86.00 136 TYR A CA 1
ATOM 948 C C . TYR A 1 136 ? 11.885 -6.929 -11.488 1.00 86.00 136 TYR A C 1
ATOM 950 O O . TYR A 1 136 ? 12.011 -8.153 -11.533 1.00 86.00 136 TYR A O 1
ATOM 958 N N . LEU A 1 137 ? 12.311 -6.143 -12.480 1.00 87.75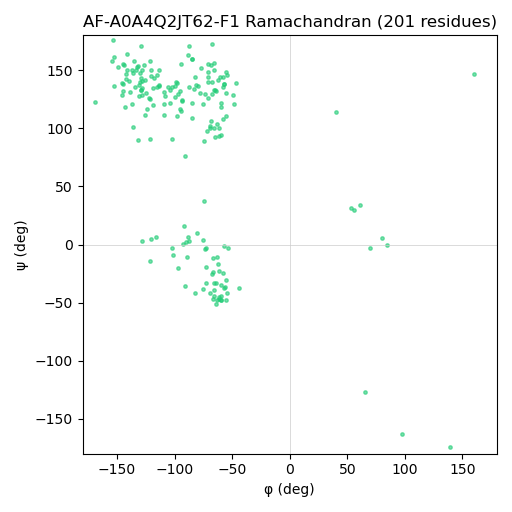 137 LEU A N 1
ATOM 959 C CA . LEU A 1 137 ? 12.971 -6.643 -13.689 1.00 87.75 137 LEU A CA 1
ATOM 960 C C . LEU A 1 137 ? 14.432 -7.055 -13.441 1.00 87.75 137 LEU A C 1
ATOM 962 O O . LEU A 1 137 ? 15.141 -7.399 -14.383 1.00 87.75 137 LEU A O 1
ATOM 966 N N . THR A 1 138 ? 14.916 -7.004 -12.196 1.00 88.88 138 THR A N 1
ATOM 967 C CA . THR A 1 138 ? 16.343 -7.049 -11.826 1.00 88.88 138 THR A CA 1
ATOM 968 C C . THR A 1 138 ? 17.162 -5.953 -12.511 1.00 88.88 138 THR A C 1
ATOM 970 O O . THR A 1 138 ? 18.341 -6.123 -12.830 1.00 88.88 138 THR A O 1
ATOM 973 N N . GLY A 1 139 ? 16.503 -4.826 -12.781 1.00 87.62 139 GLY A N 1
ATOM 974 C CA . GLY A 1 139 ? 17.075 -3.686 -13.462 1.00 87.62 139 GLY A CA 1
ATOM 975 C C . GLY A 1 139 ? 17.759 -2.698 -12.529 1.00 87.62 139 GLY A C 1
ATOM 976 O O . GLY A 1 139 ? 17.554 -2.685 -11.317 1.00 87.62 139 GLY A O 1
ATOM 977 N N . ILE A 1 140 ? 18.579 -1.846 -13.131 1.00 89.88 140 ILE A N 1
ATOM 978 C CA . ILE A 1 140 ? 19.193 -0.690 -12.488 1.00 89.88 140 ILE A CA 1
ATOM 979 C C . ILE A 1 140 ? 18.528 0.558 -13.059 1.00 89.88 140 ILE A C 1
ATOM 981 O O . ILE A 1 140 ? 18.573 0.788 -14.272 1.00 89.88 140 ILE A O 1
ATOM 985 N N . LEU A 1 141 ? 17.919 1.354 -12.180 1.00 93.62 141 LEU A N 1
ATOM 986 C CA . LEU A 1 141 ? 17.315 2.631 -12.534 1.00 93.62 141 LEU A CA 1
ATOM 987 C C . LEU A 1 141 ? 18.386 3.726 -12.564 1.00 93.62 141 LEU A C 1
ATOM 989 O O . LEU A 1 141 ? 19.201 3.850 -11.654 1.00 93.62 141 LEU A O 1
ATOM 993 N N . THR A 1 142 ? 18.368 4.540 -13.610 1.00 92.94 142 THR A N 1
ATOM 994 C CA . THR A 1 142 ? 19.166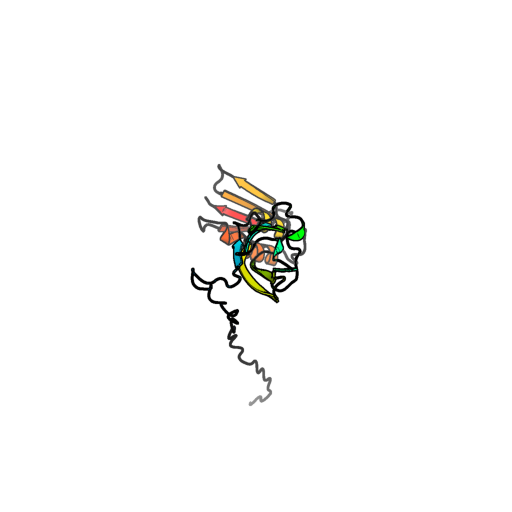 5.761 -13.735 1.00 92.94 142 THR A CA 1
ATOM 995 C C . THR A 1 142 ? 18.241 6.910 -14.112 1.00 92.94 142 THR A C 1
ATOM 997 O O . THR A 1 142 ? 17.337 6.734 -14.926 1.00 92.94 142 THR A O 1
ATOM 1000 N N . THR A 1 143 ? 18.467 8.093 -13.550 1.00 90.25 143 THR A N 1
ATOM 1001 C CA . THR A 1 143 ? 17.778 9.334 -13.927 1.00 90.25 143 THR A CA 1
ATOM 1002 C C . THR A 1 143 ? 18.767 10.302 -14.564 1.00 90.25 143 THR A C 1
ATOM 1004 O O . THR A 1 143 ? 19.964 10.262 -14.271 1.00 90.25 143 THR A O 1
ATOM 1007 N N . SER A 1 144 ? 18.286 11.150 -15.469 1.00 86.19 144 SER A N 1
ATOM 1008 C CA . SER A 1 144 ? 19.108 12.187 -16.092 1.00 86.19 144 SER A CA 1
ATOM 1009 C C . SER A 1 144 ? 18.325 13.482 -16.232 1.00 86.19 144 SER A C 1
ATOM 1011 O O . SER A 1 144 ? 17.144 13.480 -16.561 1.00 86.19 144 SER A O 1
ATOM 1013 N N . GLU A 1 145 ? 19.004 14.600 -15.982 1.00 79.44 145 GLU A N 1
ATOM 1014 C CA . GLU A 1 145 ? 18.472 15.952 -16.204 1.00 79.44 145 GLU A CA 1
ATOM 1015 C C . GLU A 1 145 ? 18.999 16.580 -17.504 1.00 79.44 145 GLU A C 1
ATOM 1017 O O . GLU A 1 145 ? 18.567 17.662 -17.899 1.00 79.44 145 GLU A O 1
ATOM 1022 N N . THR A 1 146 ? 19.982 15.944 -18.148 1.00 80.00 146 THR A N 1
ATOM 1023 C CA . THR A 1 146 ? 20.726 16.519 -19.282 1.00 80.00 146 THR A CA 1
ATOM 1024 C C . THR A 1 146 ? 20.631 15.689 -20.553 1.00 80.00 146 THR A C 1
ATOM 1026 O O . THR A 1 146 ? 20.985 16.178 -21.627 1.00 80.00 146 THR A O 1
ATOM 1029 N N . GLU A 1 147 ? 20.167 14.447 -20.445 1.00 82.44 147 GLU A N 1
ATOM 1030 C CA . GLU A 1 147 ? 19.910 13.594 -21.596 1.00 82.44 147 GLU A CA 1
ATOM 1031 C C . GLU A 1 147 ? 18.494 13.810 -22.136 1.00 82.44 147 GLU A C 1
ATOM 1033 O O . GLU A 1 147 ? 17.667 14.508 -21.555 1.00 82.44 147 GLU A O 1
ATOM 1038 N N . THR A 1 148 ? 18.212 13.219 -23.296 1.00 84.50 148 THR A N 1
ATOM 1039 C CA . THR A 1 148 ? 16.886 13.286 -23.925 1.00 84.50 148 THR A CA 1
ATOM 1040 C C . THR A 1 148 ? 15.841 12.430 -23.206 1.00 84.50 148 THR A C 1
ATOM 1042 O O . THR A 1 148 ? 14.685 12.428 -23.613 1.00 84.50 148 THR A O 1
ATOM 1045 N N . TRP A 1 149 ? 16.237 11.691 -22.168 1.00 84.25 149 TRP A N 1
ATOM 1046 C CA . TRP A 1 149 ? 15.378 10.848 -21.345 1.00 84.25 149 TRP A CA 1
ATOM 1047 C C . TRP A 1 149 ? 15.416 11.285 -19.880 1.00 84.25 149 TRP A C 1
ATOM 1049 O O . TRP A 1 149 ? 16.453 11.707 -19.375 1.00 84.25 149 TRP A O 1
ATOM 1059 N N . VAL A 1 150 ? 14.273 11.157 -19.204 1.00 87.94 150 VAL A N 1
ATOM 1060 C CA . VAL A 1 150 ? 14.071 11.518 -17.789 1.00 87.94 150 VAL A CA 1
ATOM 1061 C C . VAL A 1 150 ? 14.547 10.393 -16.873 1.00 87.94 150 VAL A C 1
ATOM 1063 O O . VAL A 1 150 ? 15.214 10.616 -15.861 1.00 87.94 150 VAL A O 1
ATOM 1066 N N . TRP A 1 151 ? 14.236 9.155 -17.252 1.00 92.94 151 TRP A N 1
ATOM 1067 C CA . TRP A 1 151 ? 14.709 7.956 -16.574 1.00 92.94 151 TRP A CA 1
ATOM 1068 C C . TRP A 1 151 ? 14.974 6.824 -17.562 1.00 92.94 151 TRP A C 1
ATOM 1070 O O . TRP A 1 151 ? 14.387 6.771 -18.644 1.00 92.94 151 TRP A O 1
ATOM 1080 N N . LYS A 1 152 ? 15.856 5.908 -17.157 1.00 92.69 152 LYS A N 1
ATOM 1081 C CA . LYS A 1 152 ? 16.220 4.689 -17.873 1.00 92.69 152 LYS A CA 1
ATOM 1082 C C . LYS A 1 152 ? 16.341 3.523 -16.893 1.00 92.69 152 LYS A C 1
ATOM 1084 O O . LYS A 1 152 ? 17.023 3.641 -15.881 1.00 92.69 152 LYS A O 1
ATOM 1089 N N . CYS A 1 153 ? 15.720 2.395 -17.208 1.00 92.81 153 CYS A N 1
ATOM 1090 C CA . CYS A 1 153 ? 15.883 1.125 -16.509 1.00 92.81 153 CYS A CA 1
ATOM 1091 C C . CYS A 1 153 ? 16.660 0.148 -17.401 1.00 92.81 153 CYS A C 1
ATOM 1093 O O . CYS A 1 153 ? 16.325 -0.012 -18.576 1.00 92.81 153 CYS A O 1
ATOM 1095 N N . ILE A 1 154 ? 17.697 -0.497 -16.861 1.00 90.19 154 ILE A N 1
ATOM 1096 C CA . ILE A 1 154 ? 18.514 -1.478 -17.590 1.00 90.19 154 ILE A CA 1
ATOM 1097 C C . ILE A 1 154 ? 18.522 -2.797 -16.830 1.00 90.19 154 ILE A C 1
ATOM 1099 O O . ILE A 1 154 ? 19.056 -2.853 -15.726 1.00 90.19 154 ILE A O 1
ATOM 1103 N N . ALA A 1 155 ? 17.987 -3.856 -17.432 1.00 88.38 155 ALA A N 1
ATOM 1104 C CA . ALA A 1 155 ? 17.914 -5.188 -16.841 1.00 88.38 155 ALA A CA 1
ATOM 1105 C C . ALA A 1 155 ? 18.753 -6.210 -17.607 1.00 88.38 155 ALA A C 1
ATOM 1107 O O . ALA A 1 155 ? 18.855 -6.183 -18.836 1.00 88.38 155 ALA A O 1
ATOM 1108 N N . ASN A 1 156 ? 19.328 -7.158 -16.870 1.00 80.69 156 ASN A N 1
ATOM 1109 C CA . ASN A 1 156 ? 20.044 -8.282 -17.451 1.00 80.69 156 ASN A CA 1
ATOM 1110 C C . ASN A 1 156 ? 19.096 -9.496 -17.563 1.00 80.69 156 ASN A C 1
ATOM 1112 O O . ASN A 1 156 ? 18.674 -10.027 -16.541 1.00 80.69 156 ASN A O 1
ATOM 1116 N N . PRO A 1 157 ? 18.789 -9.994 -18.775 1.00 71.56 157 PRO A N 1
ATOM 1117 C CA . PRO A 1 157 ? 17.876 -11.123 -18.973 1.00 71.56 157 PRO A CA 1
ATOM 1118 C C . PRO A 1 157 ? 18.408 -12.451 -18.428 1.00 71.56 157 PRO A C 1
ATOM 1120 O O . PRO A 1 157 ? 17.671 -13.427 -18.370 1.00 71.56 157 PRO A O 1
ATOM 1123 N N . TYR A 1 158 ? 19.690 -12.519 -18.063 1.00 71.38 158 TYR A N 1
ATOM 1124 C CA . TYR A 1 158 ? 20.300 -13.712 -17.477 1.00 71.38 158 TYR A CA 1
ATOM 1125 C C . TYR A 1 158 ? 20.270 -13.705 -15.944 1.00 71.38 158 TYR A C 1
ATOM 1127 O O . TYR A 1 158 ? 20.776 -14.639 -15.321 1.00 71.38 158 TYR A O 1
ATOM 1135 N N . THR A 1 159 ? 19.709 -12.661 -15.328 1.00 69.56 159 THR A N 1
A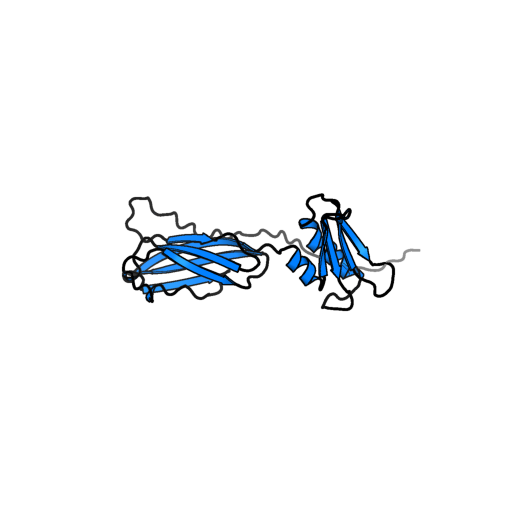TOM 1136 C CA . THR A 1 159 ? 19.493 -12.577 -13.884 1.00 69.56 159 THR A CA 1
ATOM 1137 C C . THR A 1 159 ? 17.998 -12.582 -13.583 1.00 69.56 159 THR A C 1
ATOM 1139 O O . THR A 1 159 ? 17.226 -11.902 -14.245 1.00 69.56 159 THR A O 1
ATOM 1142 N N . GLY A 1 160 ? 17.580 -13.353 -12.576 1.00 68.12 160 GLY A N 1
ATOM 1143 C CA . GLY A 1 160 ? 16.185 -13.397 -12.128 1.00 68.12 160 GLY A CA 1
ATOM 1144 C C . GLY A 1 160 ? 15.362 -14.559 -12.688 1.00 68.12 160 GLY A C 1
ATOM 1145 O O . GLY A 1 160 ? 15.895 -15.583 -13.114 1.00 68.12 160 GLY A O 1
ATOM 1146 N N . SER A 1 161 ? 14.039 -14.416 -12.589 1.00 66.19 161 SER A N 1
ATOM 1147 C CA . SER A 1 161 ? 13.055 -15.475 -12.864 1.00 66.19 161 SER A CA 1
ATOM 1148 C C . SER A 1 161 ? 12.370 -15.349 -14.227 1.00 66.19 161 SER A C 1
ATOM 1150 O O . SER A 1 161 ? 11.555 -16.205 -14.566 1.00 66.19 161 SER A O 1
ATOM 1152 N N . ILE A 1 162 ? 12.666 -14.292 -14.991 1.00 64.19 162 ILE A N 1
ATOM 1153 C CA . ILE A 1 162 ? 12.021 -14.048 -16.283 1.00 64.19 162 ILE A CA 1
ATOM 1154 C C . ILE A 1 162 ? 12.611 -15.023 -17.321 1.00 64.19 162 ILE A C 1
ATOM 1156 O O . ILE A 1 162 ? 13.830 -15.031 -17.509 1.00 64.19 162 ILE A O 1
ATOM 1160 N N . PRO A 1 163 ? 11.794 -15.877 -17.969 1.00 64.25 163 PRO A N 1
ATOM 1161 C CA . PRO A 1 163 ? 12.305 -17.054 -18.675 1.00 64.25 163 PRO A CA 1
ATOM 1162 C C . PRO A 1 163 ? 13.029 -16.730 -19.982 1.00 64.25 163 PRO A C 1
ATOM 1164 O O . PRO A 1 163 ? 13.957 -17.447 -20.369 1.00 64.25 163 PRO A O 1
ATOM 1167 N N . THR A 1 164 ? 12.595 -15.685 -20.690 1.00 79.56 164 THR A N 1
ATOM 1168 C CA . THR A 1 164 ? 13.147 -15.323 -21.994 1.00 79.56 164 THR A CA 1
ATOM 1169 C C . THR A 1 164 ? 13.404 -13.831 -22.147 1.00 79.56 164 THR A C 1
ATOM 1171 O O . THR A 1 164 ? 12.804 -12.974 -21.505 1.00 79.56 164 THR A O 1
ATOM 1174 N N . VAL A 1 165 ? 14.300 -13.533 -23.086 1.00 76.94 165 VAL A N 1
ATOM 1175 C CA . VAL A 1 165 ? 14.637 -12.178 -23.518 1.00 76.94 165 VAL A CA 1
ATOM 1176 C C . VAL A 1 165 ? 13.368 -11.431 -23.958 1.00 76.94 165 VAL A C 1
ATOM 1178 O O . VAL A 1 165 ? 13.122 -10.341 -23.470 1.00 76.94 165 VAL A O 1
ATOM 1181 N N . ILE A 1 166 ? 12.510 -12.031 -24.791 1.00 81.00 166 ILE A N 1
ATOM 1182 C CA . ILE A 1 166 ? 11.277 -11.385 -25.288 1.00 81.00 166 ILE A CA 1
ATOM 1183 C C . ILE A 1 166 ? 10.302 -11.066 -24.148 1.00 81.00 166 ILE A C 1
ATOM 1185 O O . ILE A 1 166 ? 9.841 -9.930 -24.060 1.00 81.00 166 ILE A O 1
ATOM 1189 N N . GLU A 1 167 ? 10.050 -12.026 -23.253 1.00 83.69 167 GLU A N 1
ATOM 1190 C CA . GLU A 1 167 ? 9.161 -11.820 -22.100 1.00 83.69 167 GLU A CA 1
ATOM 1191 C C . GLU A 1 167 ? 9.658 -10.690 -21.198 1.00 83.69 167 GLU A C 1
ATOM 1193 O O . GLU A 1 167 ? 8.846 -9.932 -20.675 1.00 83.69 167 GLU A O 1
ATOM 1198 N N . LEU A 1 168 ? 10.978 -10.521 -21.054 1.00 84.88 168 LEU A N 1
ATOM 1199 C CA . LEU A 1 168 ? 11.542 -9.402 -20.304 1.00 84.88 168 LEU A CA 1
ATOM 1200 C C . LEU A 1 168 ? 11.121 -8.057 -20.905 1.00 84.88 168 LEU A C 1
ATOM 1202 O O . LEU A 1 168 ? 10.681 -7.187 -20.161 1.00 84.88 168 LEU A O 1
ATOM 1206 N N . VAL A 1 169 ? 11.227 -7.878 -22.228 1.00 84.44 169 VAL A N 1
ATOM 1207 C CA . VAL A 1 169 ? 10.827 -6.618 -22.887 1.00 84.44 169 VAL A CA 1
ATOM 1208 C C . VAL A 1 169 ? 9.338 -6.359 -22.794 1.00 84.44 169 VAL A C 1
ATOM 1210 O O . VAL A 1 169 ? 8.970 -5.235 -22.466 1.00 84.44 169 VAL A O 1
ATOM 1213 N N . GLU A 1 170 ? 8.501 -7.367 -23.021 1.00 86.94 170 GLU A N 1
ATOM 1214 C CA . GLU A 1 170 ? 7.048 -7.225 -22.889 1.00 86.94 170 GLU A CA 1
ATOM 1215 C C . GLU A 1 170 ? 6.656 -6.855 -21.454 1.00 86.94 170 GLU A C 1
ATOM 1217 O O . GLU A 1 170 ? 5.948 -5.869 -21.250 1.00 86.94 170 GLU A O 1
ATOM 1222 N N . THR A 1 171 ? 7.217 -7.557 -20.465 1.00 88.12 171 THR A N 1
ATOM 1223 C CA . THR A 1 171 ? 6.996 -7.270 -19.039 1.00 88.12 171 THR A CA 1
ATOM 1224 C C . THR A 1 171 ? 7.476 -5.867 -18.684 1.00 88.12 171 THR A C 1
ATOM 1226 O O . THR A 1 171 ? 6.771 -5.121 -18.016 1.00 88.12 171 THR A O 1
ATOM 1229 N N . GLY A 1 172 ? 8.660 -5.465 -19.151 1.00 88.69 172 GLY A N 1
ATOM 1230 C CA . GLY A 1 172 ? 9.184 -4.131 -18.878 1.00 88.69 172 GLY A CA 1
ATOM 1231 C C . GLY A 1 172 ? 8.363 -3.021 -19.531 1.00 88.69 172 GLY A C 1
ATOM 1232 O O . GLY A 1 172 ? 8.215 -1.960 -18.936 1.00 88.69 172 GLY A O 1
ATOM 1233 N N . ILE A 1 173 ? 7.771 -3.260 -20.707 1.00 88.94 173 ILE A N 1
ATOM 1234 C CA . ILE A 1 173 ? 6.827 -2.313 -21.312 1.00 88.94 173 ILE A CA 1
ATOM 1235 C C . ILE A 1 173 ? 5.589 -2.175 -20.426 1.00 88.94 173 ILE A C 1
ATOM 1237 O O . ILE A 1 173 ? 5.218 -1.056 -20.081 1.00 88.94 173 ILE A O 1
ATOM 1241 N N . GLU A 1 174 ? 4.965 -3.284 -20.037 1.00 88.38 174 GLU A N 1
ATOM 1242 C CA . GLU A 1 174 ? 3.757 -3.272 -19.206 1.00 88.38 174 GLU A CA 1
ATOM 1243 C C . GLU A 1 174 ? 3.996 -2.579 -17.859 1.00 88.38 174 GLU A C 1
ATOM 1245 O O . GLU A 1 174 ? 3.240 -1.690 -17.469 1.00 88.38 174 GLU A O 1
ATOM 1250 N N . VAL A 1 175 ? 5.090 -2.942 -17.193 1.00 89.00 175 VAL A N 1
ATOM 1251 C CA . VAL A 1 175 ? 5.416 -2.485 -15.843 1.00 89.00 175 VAL A CA 1
ATOM 1252 C C . VAL A 1 175 ? 5.911 -1.038 -15.831 1.00 89.00 175 VAL A C 1
ATOM 1254 O O . VAL A 1 175 ? 5.562 -0.296 -14.921 1.00 89.00 175 VAL A O 1
ATOM 1257 N N . LEU A 1 176 ? 6.704 -0.600 -16.818 1.00 92.25 176 LEU A N 1
ATOM 1258 C CA . LEU A 1 176 ? 7.369 0.709 -16.754 1.00 92.25 176 LEU A CA 1
ATOM 1259 C C . LEU A 1 176 ? 6.635 1.843 -17.489 1.00 92.25 176 LEU A C 1
ATOM 1261 O O . LEU A 1 176 ? 6.871 3.011 -17.177 1.00 92.25 176 LEU A O 1
ATOM 1265 N N . THR A 1 177 ? 5.737 1.538 -18.434 1.00 91.12 177 THR A N 1
ATOM 1266 C CA . THR A 1 177 ? 4.987 2.564 -19.193 1.00 91.12 177 THR A CA 1
ATOM 1267 C C . THR A 1 177 ? 4.227 3.563 -18.305 1.00 91.12 177 THR A C 1
ATOM 1269 O O . THR A 1 177 ? 4.290 4.759 -18.605 1.00 91.12 177 THR A O 1
ATOM 1272 N N . PRO A 1 178 ? 3.547 3.156 -17.209 1.00 90.19 178 PRO A N 1
ATOM 1273 C CA . PRO A 1 178 ? 2.796 4.086 -16.359 1.00 90.19 178 PRO A CA 1
ATOM 1274 C C . PRO A 1 178 ? 3.639 5.221 -15.760 1.00 90.19 178 PRO A C 1
ATOM 1276 O O . PRO A 1 178 ? 3.112 6.294 -15.477 1.00 90.19 178 PRO A O 1
ATOM 1279 N N . TYR A 1 179 ? 4.952 5.021 -15.616 1.00 90.56 179 TYR A N 1
ATOM 1280 C CA . TYR A 1 179 ? 5.866 6.017 -15.053 1.00 90.56 179 TYR A CA 1
ATOM 1281 C C . TYR A 1 179 ? 6.439 6.982 -16.096 1.00 90.56 179 TYR A C 1
ATOM 1283 O O . TYR A 1 179 ? 7.335 7.765 -15.771 1.00 90.56 179 TYR A O 1
ATOM 1291 N N . CYS A 1 180 ? 5.973 6.934 -17.350 1.00 90.88 180 CYS A N 1
ATOM 1292 C CA . CYS A 1 180 ? 6.414 7.845 -18.399 1.00 90.88 180 CYS A CA 1
ATOM 1293 C C . CYS A 1 180 ? 5.381 8.955 -18.671 1.00 90.88 180 CYS A C 1
ATOM 1295 O O . CYS A 1 180 ? 4.504 8.785 -19.521 1.00 90.88 180 CYS A O 1
ATOM 1297 N N . PRO A 1 181 ? 5.467 10.117 -17.992 1.00 82.56 181 PRO A N 1
ATOM 1298 C CA . PRO A 1 181 ? 4.452 11.169 -18.092 1.00 82.56 181 PRO A CA 1
ATOM 1299 C C . PRO A 1 181 ? 4.380 11.834 -19.473 1.00 82.56 181 PRO A C 1
ATOM 1301 O O . PRO A 1 181 ? 3.335 12.378 -19.825 1.00 82.56 181 PRO A O 1
ATOM 1304 N N . SER A 1 182 ? 5.457 11.791 -20.267 1.00 85.19 182 SER A N 1
ATOM 1305 C CA . SER A 1 182 ? 5.458 12.289 -21.650 1.00 85.19 182 SER A CA 1
ATOM 1306 C C . SER A 1 182 ? 4.674 11.379 -22.602 1.00 85.19 182 SER A C 1
ATOM 1308 O O . SER A 1 182 ? 4.279 11.813 -23.684 1.00 85.19 182 SER A O 1
ATOM 1310 N N . GLY A 1 183 ? 4.450 10.116 -22.216 1.00 85.19 183 GLY A N 1
ATOM 1311 C CA . GLY A 1 183 ? 3.926 9.063 -23.085 1.00 85.19 183 GLY A CA 1
ATOM 1312 C C . GLY A 1 183 ? 4.908 8.605 -24.172 1.00 85.19 183 GLY A C 1
ATOM 1313 O O . GLY A 1 183 ? 4.595 7.669 -24.907 1.00 85.19 183 GLY A O 1
ATOM 1314 N N . ASP A 1 184 ? 6.086 9.229 -24.277 1.00 89.81 184 ASP A N 1
ATOM 1315 C CA . ASP A 1 184 ? 7.140 8.862 -25.222 1.00 89.81 184 ASP A CA 1
ATOM 1316 C C . ASP A 1 184 ? 8.088 7.851 -24.569 1.00 89.81 184 ASP A C 1
ATOM 1318 O O . ASP A 1 184 ? 9.174 8.165 -24.074 1.00 89.81 184 ASP A O 1
ATOM 1322 N N . PHE A 1 185 ? 7.594 6.619 -24.506 1.00 91.31 185 PHE A N 1
ATOM 1323 C CA . PHE A 1 185 ? 8.266 5.486 -23.895 1.00 91.31 185 PHE A CA 1
ATOM 1324 C C . PHE A 1 185 ? 8.878 4.572 -24.960 1.00 91.31 185 PHE A C 1
ATOM 1326 O O . PHE A 1 185 ? 8.229 4.215 -25.947 1.00 91.31 185 PHE A O 1
ATOM 1333 N N . ALA A 1 186 ? 10.117 4.138 -24.733 1.00 87.56 186 ALA A N 1
ATOM 1334 C CA . ALA A 1 186 ? 10.814 3.203 -25.606 1.00 87.56 186 ALA A CA 1
ATOM 1335 C C . ALA A 1 186 ? 11.427 2.050 -24.805 1.00 87.56 186 ALA A C 1
ATOM 1337 O O . ALA A 1 186 ? 12.043 2.262 -23.764 1.00 87.56 186 ALA A O 1
ATOM 1338 N N . GLY A 1 187 ? 11.287 0.830 -25.331 1.00 84.69 187 GLY A N 1
ATOM 1339 C CA . GLY A 1 187 ? 11.895 -0.394 -24.810 1.00 84.69 187 GLY A CA 1
ATOM 1340 C C . GLY A 1 187 ? 12.622 -1.150 -25.920 1.00 84.69 187 GLY A C 1
ATOM 1341 O O . GLY A 1 187 ? 12.085 -1.311 -27.017 1.00 84.69 187 GLY A O 1
ATOM 1342 N N . SER A 1 188 ? 13.851 -1.597 -25.675 1.00 81.12 188 SER A N 1
ATOM 1343 C CA . SER A 1 188 ? 14.661 -2.319 -26.663 1.00 81.12 188 SER A CA 1
ATOM 1344 C C . SER A 1 188 ? 15.687 -3.249 -26.010 1.00 81.12 188 SER A C 1
ATOM 1346 O O . SER A 1 188 ? 15.835 -3.265 -24.790 1.00 81.12 188 SER A O 1
ATOM 1348 N N . PHE A 1 189 ? 16.417 -4.014 -26.828 1.00 78.69 189 PHE A N 1
ATOM 1349 C CA . PHE A 1 189 ? 17.648 -4.668 -26.386 1.00 78.69 189 PHE A CA 1
ATOM 1350 C C . PHE A 1 189 ? 18.864 -3.867 -26.819 1.00 78.69 189 PHE A C 1
ATOM 1352 O O . PHE A 1 189 ? 18.945 -3.434 -27.972 1.00 78.69 189 PHE A O 1
ATOM 1359 N N . ALA A 1 190 ? 19.856 -3.776 -25.937 1.00 69.50 190 ALA A N 1
ATOM 1360 C CA . ALA A 1 190 ? 21.186 -3.347 -26.332 1.00 69.50 190 ALA A CA 1
ATOM 1361 C C . ALA A 1 190 ? 21.701 -4.251 -27.467 1.00 69.50 190 ALA A C 1
ATOM 1363 O O . ALA A 1 190 ? 21.667 -5.481 -27.388 1.00 69.50 190 ALA A O 1
ATOM 1364 N N . SER A 1 191 ? 22.196 -3.634 -28.541 1.00 58.62 191 SER A N 1
ATOM 1365 C CA . SER A 1 191 ? 22.616 -4.334 -29.760 1.00 58.62 191 SER A CA 1
ATOM 1366 C C . SER A 1 191 ? 23.933 -5.110 -29.620 1.00 58.62 191 SER A C 1
ATOM 1368 O O . SER A 1 191 ? 24.362 -5.755 -30.577 1.00 58.62 191 SER A O 1
ATOM 1370 N N . ALA A 1 192 ? 24.607 -5.030 -28.468 1.00 58.75 192 ALA A N 1
ATOM 1371 C CA . ALA A 1 192 ? 25.894 -5.667 -28.212 1.00 58.75 192 ALA A CA 1
ATOM 1372 C C . ALA A 1 192 ? 25.834 -6.549 -26.950 1.00 58.75 192 ALA A C 1
ATOM 1374 O O . ALA A 1 192 ? 25.198 -6.150 -25.980 1.00 58.75 192 ALA A O 1
ATOM 1375 N N . PRO A 1 193 ? 26.498 -7.723 -26.930 1.00 61.84 193 PRO A N 1
ATOM 1376 C CA . PRO A 1 193 ? 26.549 -8.585 -25.753 1.00 61.84 193 PRO A CA 1
ATOM 1377 C C . PRO A 1 193 ? 27.208 -7.903 -24.532 1.00 61.84 193 PRO A C 1
ATOM 1379 O O . PRO A 1 193 ? 28.220 -7.222 -24.712 1.00 61.84 193 PRO A O 1
ATOM 1382 N N . PRO A 1 194 ? 26.733 -8.166 -23.298 1.00 65.06 194 PRO A N 1
ATOM 1383 C CA . PRO A 1 194 ? 25.555 -8.977 -22.987 1.00 65.06 194 PRO A CA 1
ATOM 1384 C C . PRO A 1 194 ? 24.277 -8.281 -23.470 1.00 65.06 194 PRO A C 1
ATOM 1386 O O . PRO A 1 194 ? 24.163 -7.068 -23.364 1.00 65.06 194 PRO A O 1
ATOM 1389 N N . LEU A 1 195 ? 23.327 -9.046 -24.022 1.00 72.00 195 LEU A N 1
ATOM 1390 C CA . LEU A 1 195 ? 22.012 -8.496 -24.358 1.00 72.00 195 LEU A CA 1
ATOM 1391 C C . LEU A 1 195 ? 21.390 -7.980 -23.061 1.00 72.00 195 LEU A C 1
ATOM 1393 O O . LEU A 1 195 ? 21.201 -8.775 -22.147 1.00 72.00 195 LEU A O 1
ATOM 1397 N N . LEU A 1 196 ? 21.117 -6.682 -22.978 1.00 81.19 196 LEU A N 1
ATOM 1398 C CA . LEU A 1 196 ? 20.436 -6.050 -21.851 1.00 81.19 196 LEU A CA 1
ATOM 1399 C C . LEU A 1 196 ? 19.086 -5.540 -22.338 1.00 81.19 196 LEU A C 1
ATOM 1401 O O . LEU A 1 196 ? 19.011 -4.995 -23.439 1.00 81.19 196 LEU A O 1
ATOM 1405 N N . GLY A 1 197 ? 18.041 -5.736 -21.540 1.00 85.81 197 GLY A N 1
ATOM 1406 C CA . GLY A 1 197 ? 16.782 -5.027 -21.731 1.00 85.81 197 GLY A CA 1
ATOM 1407 C C . GLY A 1 197 ? 16.970 -3.586 -21.279 1.00 85.81 197 GLY A C 1
ATOM 1408 O O . GLY A 1 197 ? 17.490 -3.345 -20.191 1.00 85.81 197 GLY A O 1
ATOM 1409 N N . GLU A 1 198 ? 16.595 -2.634 -22.120 1.00 89.88 198 GLU A N 1
ATOM 1410 C CA . GLU A 1 198 ? 16.672 -1.212 -21.815 1.00 89.88 198 GLU A CA 1
ATOM 1411 C C . GLU A 1 198 ? 15.320 -0.562 -22.078 1.00 89.88 198 GLU A C 1
ATOM 1413 O O . GLU A 1 198 ? 14.784 -0.677 -23.180 1.00 89.88 198 GLU A O 1
ATOM 1418 N N . TRP A 1 199 ? 14.808 0.170 -21.092 1.00 92.81 199 TRP A N 1
ATOM 1419 C CA . TRP A 1 199 ? 13.608 0.990 -21.230 1.00 92.81 199 TRP A CA 1
ATOM 1420 C C . TRP A 1 199 ? 13.889 2.392 -20.733 1.00 92.81 199 TRP A C 1
ATOM 1422 O O . TRP A 1 199 ? 14.610 2.567 -19.753 1.00 92.81 199 TRP A O 1
ATOM 1432 N N . TYR A 1 200 ? 13.323 3.391 -21.388 1.00 92.38 200 TYR A N 1
ATOM 1433 C CA . TYR A 1 200 ? 13.474 4.778 -20.980 1.00 92.38 200 TYR A CA 1
ATOM 1434 C C . TYR A 1 200 ? 12.244 5.597 -21.347 1.00 92.38 200 TYR A C 1
ATOM 1436 O O . TYR A 1 200 ? 11.528 5.289 -22.303 1.00 92.38 200 TYR A O 1
ATOM 1444 N N . CYS A 1 201 ? 12.026 6.655 -20.574 1.00 92.75 201 CYS A N 1
ATOM 1445 C CA . CYS A 1 201 ? 11.035 7.676 -20.866 1.00 92.75 201 CYS A CA 1
ATOM 1446 C C . CYS A 1 201 ? 11.728 8.923 -21.397 1.00 92.75 201 CYS A C 1
ATOM 1448 O O . CYS A 1 201 ? 12.585 9.484 -20.709 1.00 92.75 201 CYS A O 1
ATOM 1450 N N . ASN A 1 202 ? 11.364 9.359 -22.600 1.00 88.00 202 ASN A N 1
ATOM 1451 C CA . ASN A 1 202 ? 11.882 10.598 -23.167 1.00 88.00 202 ASN A CA 1
ATOM 1452 C C . ASN A 1 202 ? 11.298 11.820 -22.442 1.00 88.00 202 ASN A C 1
ATOM 1454 O O . ASN A 1 202 ? 10.178 11.772 -21.923 1.00 88.00 202 ASN A O 1
ATOM 1458 N N . ALA A 1 203 ? 12.096 12.886 -22.375 1.00 81.31 203 ALA A N 1
ATOM 1459 C CA . ALA A 1 203 ? 11.729 14.166 -21.768 1.00 81.31 203 ALA A CA 1
ATOM 1460 C C . ALA A 1 203 ? 10.711 14.955 -22.602 1.00 81.31 203 ALA A C 1
ATOM 1462 O O . ALA A 1 203 ? 10.777 14.887 -23.851 1.00 81.31 203 ALA A O 1
#

Solvent-accessible surface area (backbone atoms only — not comparable to full-atom values): 12121 Å² total; per-residue (Å²): 138,87,88,87,86,79,89,81,90,79,88,80,79,88,78,83,82,75,78,80,74,76,72,70,81,78,74,71,77,72,61,100,83,56,89,65,70,45,40,44,42,41,56,51,79,58,62,61,43,25,37,43,36,41,36,36,38,83,49,34,39,84,47,53,66,46,78,49,27,27,48,75,85,41,83,46,86,62,59,67,61,86,72,53,90,49,78,66,45,32,66,49,52,39,81,47,67,80,49,69,73,42,80,46,42,40,37,42,39,40,34,30,70,88,71,50,61,29,57,27,55,27,71,49,64,31,61,77,46,72,64,56,48,24,44,72,55,55,20,50,72,47,74,42,91,84,58,74,32,44,36,37,32,43,20,42,56,92,49,84,85,56,91,41,66,67,58,46,51,54,50,46,48,70,62,50,51,84,74,25,88,71,68,51,64,49,73,51,65,49,92,53,85,76,63,26,40,37,35,35,22,38,105

Radius of gyration: 26.07 Å; Cα contacts (8 Å, |Δi|>4): 358; chains: 1; bounding box: 53×54×86 Å

Organism: NCBI:txid1817495

Mean predicted aligned error: 13.11 Å

pLDDT: mean 79.09, std 19.13, range [34.53, 98.06]

Sequence (203 aa):
MRILSRTTLALTAAAAIATFGIAAPAHAAPPAHSNAPSASAMAGAPAGQDVTITYDLNRGAQAVADQVCELDGGEVPCDDVADSTTKKASTYSVDLTGLSVGDHVFTVTFVLTDGGTASASAEFTIEQTLEEACAYLTGILTTSETETWVWKCIANPYTGSIPTVIELVETGIEVLTPYCPSGDFAGSFASAPPLLGEWYCNA

Nearest PDB structures (foldseek):
  7bk5-assembly1_AAA  TM=4.762E-01  e=9.072E-03  Pseudomonas [fluorescens] SBW25
  7bk7-assembly2_BBB  TM=4.754E-01  e=1.453E-02  Pseudomonas [fluorescens] SBW25
  6nfq-assembly1_A  TM=4.117E-01  e=4.445E-02  Pseudomonas fluorescens
  4i0p-assembly1_B  TM=4.772E-01  e=1.936E-01  Homo sapiens
  5lgw-assembly1_B  TM=4.271E-01  e=9.007E-02  Streptomyces coelicolor